Protein AF-A0A9P1GER3-F1 (afdb_monomer)

Sequence (240 aa):
MDILVKGNGLSKSCEVVCDSATSIGEVKKLFEHELDIPSMELRLFFGDKELRDLQKIGDIVGCELVDLCFLRRDPEQAKWLEAVSEDPDGRFLREAPAHIAADREVILAAVQRNGRALEFAAETLRADKEIVLSALEEDAQSFRFASSELHADRDVMLAAVRRNGLALQFAVEELRDNQEMVLAAVAQNGQALRFASQRWQAEKDVVQVAVENDPGALHHAVPELRDDVELQNLASRGGS

pLDDT: mean 93.79, std 6.98, range [41.5, 98.56]

Foldseek 3Di:
DKAWEWEDEPNDIDIDIDDQQQFPLNVLVVVCVVVVAHSLQKFKDQVPDTGDRRDGNNVVDVDRYGYIYIDGHDPVLSVLLVVLVVDLQLCCLQVPDLVLLADLVSLQSNLLSALLNLLSHDLVLLAVLVSNLSNCVRPLVSVVSRDLVLLAVLVSLLSSLLSALLSLQSHDLVLLADPVNLQSSLLNALLSLLSHDLVLLADLVSNQSNCLRALVSLVSHPPVSVPPPVSPVSSVVPPD

Structure (mmCIF, N/CA/C/O backbone):
data_AF-A0A9P1GER3-F1
#
_entry.id   AF-A0A9P1GER3-F1
#
loop_
_atom_site.group_PDB
_atom_site.id
_atom_site.type_symbol
_atom_site.label_atom_id
_atom_site.label_alt_id
_atom_site.label_comp_id
_atom_site.label_asym_id
_atom_site.label_entity_id
_atom_site.label_seq_id
_atom_site.pdbx_PDB_ins_code
_atom_site.Cartn_x
_atom_site.Cartn_y
_atom_site.Cartn_z
_atom_site.occupancy
_atom_site.B_iso_or_equiv
_atom_site.auth_seq_id
_atom_site.auth_comp_id
_atom_site.auth_asym_id
_atom_site.auth_atom_id
_atom_site.pdbx_PDB_model_num
ATOM 1 N N . MET A 1 1 ? 28.697 -21.211 -17.666 1.00 79.00 1 MET A N 1
ATOM 2 C CA . MET A 1 1 ? 28.185 -21.525 -19.012 1.00 79.00 1 MET A CA 1
ATOM 3 C C . MET A 1 1 ? 28.032 -20.193 -19.693 1.00 79.00 1 MET A C 1
ATOM 5 O O . MET A 1 1 ? 27.388 -19.329 -19.104 1.00 79.00 1 MET A O 1
ATOM 9 N N . ASP A 1 2 ? 28.692 -20.022 -20.831 1.00 89.69 2 ASP A N 1
ATOM 10 C CA . ASP A 1 2 ? 28.628 -18.773 -21.583 1.00 89.69 2 ASP A CA 1
ATOM 11 C C . ASP A 1 2 ? 27.341 -18.785 -22.405 1.00 89.69 2 ASP A C 1
ATOM 13 O O . ASP A 1 2 ? 26.981 -19.805 -22.997 1.00 89.69 2 ASP A O 1
ATOM 17 N N . ILE A 1 3 ? 26.625 -17.669 -22.380 1.00 93.69 3 ILE A N 1
ATOM 18 C CA . ILE A 1 3 ? 25.344 -17.484 -23.048 1.00 93.69 3 ILE A CA 1
ATOM 19 C C . ILE A 1 3 ? 25.503 -16.312 -24.008 1.00 93.69 3 ILE A C 1
ATOM 21 O O . ILE A 1 3 ? 25.899 -15.212 -23.616 1.00 93.69 3 ILE A O 1
ATOM 25 N N . LEU A 1 4 ? 25.192 -16.551 -25.278 1.00 95.00 4 LEU A N 1
ATOM 26 C CA . LEU A 1 4 ? 25.063 -15.506 -26.279 1.00 95.00 4 LEU A CA 1
ATOM 27 C C . LEU A 1 4 ? 23.681 -14.866 -26.135 1.00 95.00 4 LEU A C 1
ATOM 29 O O . LEU A 1 4 ? 22.657 -15.523 -26.317 1.00 95.00 4 LEU A O 1
ATOM 33 N N . VAL A 1 5 ? 23.649 -13.579 -25.816 1.00 95.69 5 VAL A N 1
ATOM 34 C CA . VAL A 1 5 ? 22.425 -12.790 -25.685 1.00 95.69 5 VAL A CA 1
ATOM 35 C C . VAL A 1 5 ? 22.308 -11.880 -26.896 1.00 95.69 5 VAL A C 1
ATOM 37 O O . VAL A 1 5 ? 23.155 -11.014 -27.115 1.00 95.69 5 VAL A O 1
ATOM 40 N N . LYS A 1 6 ? 21.241 -12.052 -27.672 1.00 96.06 6 LYS A N 1
ATOM 41 C CA . LYS A 1 6 ? 20.923 -11.209 -28.824 1.00 96.06 6 LYS A CA 1
ATOM 42 C C . LYS A 1 6 ? 19.772 -10.287 -28.475 1.00 96.06 6 LYS A C 1
ATOM 44 O O . LYS A 1 6 ? 18.684 -10.747 -28.151 1.00 96.06 6 LYS A O 1
ATOM 49 N N . GLY A 1 7 ? 19.998 -8.984 -28.539 1.00 96.06 7 GLY A N 1
ATOM 50 C CA . GLY A 1 7 ? 18.965 -7.971 -28.376 1.00 96.06 7 GLY A CA 1
ATOM 51 C C . GLY A 1 7 ? 18.496 -7.471 -29.730 1.00 96.06 7 GLY A C 1
ATOM 52 O O . GLY A 1 7 ? 19.320 -7.035 -30.528 1.00 96.06 7 GLY A O 1
ATOM 53 N N . ASN A 1 8 ? 17.188 -7.456 -29.972 1.00 95.88 8 ASN A N 1
ATOM 54 C CA . ASN A 1 8 ? 16.587 -6.881 -31.174 1.00 95.88 8 ASN A CA 1
ATOM 55 C C . ASN A 1 8 ? 15.484 -5.887 -30.793 1.00 95.88 8 ASN A C 1
ATOM 57 O O . ASN A 1 8 ? 14.620 -6.192 -29.976 1.00 95.88 8 ASN A O 1
ATOM 61 N N . GLY A 1 9 ? 15.481 -4.697 -31.385 1.00 93.44 9 GLY A N 1
ATOM 62 C CA . GLY A 1 9 ? 14.507 -3.666 -31.031 1.00 93.44 9 GLY A CA 1
ATOM 63 C C . GLY A 1 9 ? 14.837 -2.319 -31.651 1.00 93.44 9 GLY A C 1
ATOM 64 O O . GLY A 1 9 ? 15.975 -2.060 -32.023 1.00 93.44 9 GLY A O 1
ATOM 65 N N . LEU A 1 10 ? 13.845 -1.437 -31.796 1.00 90.06 10 LEU A N 1
ATOM 66 C CA . LEU A 1 10 ? 14.057 -0.069 -32.305 1.00 90.06 10 LEU A CA 1
ATOM 67 C C . LEU A 1 10 ? 14.787 -0.003 -33.668 1.00 90.06 10 LEU A C 1
ATOM 69 O O . LEU A 1 10 ? 15.532 0.936 -33.935 1.00 90.06 10 LEU A O 1
ATOM 73 N N . SER A 1 11 ? 14.589 -1.005 -34.533 1.00 91.56 11 SER A N 1
ATOM 74 C CA . SER A 1 11 ? 15.334 -1.181 -35.799 1.00 91.56 11 SER A CA 1
ATOM 75 C C . SER A 1 11 ? 16.859 -1.335 -35.640 1.00 91.56 11 SER A C 1
ATOM 77 O O . SER A 1 11 ? 17.605 -1.113 -36.592 1.00 91.56 11 SER A O 1
ATOM 79 N N . LYS A 1 12 ? 17.324 -1.717 -34.448 1.00 92.50 12 LYS A N 1
ATOM 80 C CA . LYS A 1 12 ? 18.712 -2.031 -34.101 1.00 92.50 12 LYS A CA 1
ATOM 81 C C . LYS A 1 12 ? 18.810 -3.469 -33.573 1.00 92.50 12 LYS A C 1
ATOM 83 O O . LYS A 1 12 ? 17.827 -4.047 -33.105 1.00 92.50 12 LYS A O 1
ATOM 88 N N . SER A 1 13 ? 20.015 -4.021 -33.618 1.00 94.12 13 SER A N 1
ATOM 89 C CA . SER A 1 13 ? 20.360 -5.295 -32.990 1.00 94.12 13 SER A CA 1
ATOM 90 C C . SER A 1 13 ? 21.713 -5.185 -32.299 1.00 94.12 13 SER A C 1
ATOM 92 O O . SER A 1 13 ? 22.585 -4.464 -32.781 1.00 94.12 13 SER A O 1
ATOM 94 N N . CYS A 1 14 ? 21.898 -5.912 -31.207 1.00 95.06 14 CYS A N 1
ATOM 95 C CA . CYS A 1 14 ? 23.177 -6.043 -30.514 1.00 95.06 14 CYS A CA 1
ATOM 96 C C . CYS A 1 14 ? 23.353 -7.482 -30.027 1.00 95.06 14 CYS A C 1
ATOM 98 O O . CYS A 1 14 ? 22.375 -8.204 -29.828 1.00 95.06 14 CYS A O 1
ATOM 100 N N . GLU A 1 15 ? 24.599 -7.906 -29.855 1.00 96.19 15 GLU A N 1
ATOM 101 C CA . GLU A 1 15 ? 24.928 -9.237 -29.359 1.00 96.19 15 GLU A CA 1
ATOM 102 C C . GLU A 1 15 ? 26.003 -9.110 -28.286 1.00 96.19 15 GLU A C 1
ATOM 104 O O . GLU A 1 15 ? 27.011 -8.436 -28.491 1.00 96.19 15 GLU A O 1
ATOM 109 N N . VAL A 1 16 ? 25.792 -9.753 -27.141 1.00 95.25 16 VAL A N 1
ATOM 110 C CA . VAL A 1 16 ? 26.755 -9.769 -26.035 1.00 95.25 16 VAL A CA 1
ATOM 111 C C . VAL A 1 16 ? 26.894 -11.192 -25.517 1.00 95.25 16 VAL A C 1
ATOM 1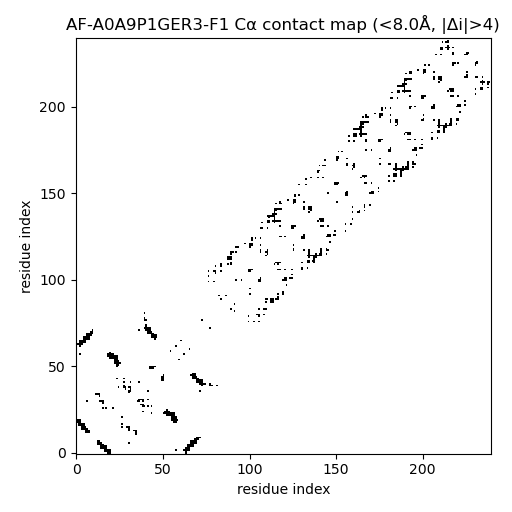13 O O . VAL A 1 16 ? 25.946 -11.975 -25.561 1.00 95.25 16 VAL A O 1
ATOM 116 N N . VAL A 1 17 ? 28.080 -11.542 -25.031 1.00 95.31 17 VAL A N 1
ATOM 117 C CA . VAL A 1 17 ? 28.328 -12.834 -24.385 1.00 95.31 17 VAL A CA 1
ATOM 118 C C . VAL A 1 17 ? 28.482 -12.590 -22.895 1.00 95.31 17 VAL A C 1
ATOM 120 O O . VAL A 1 17 ? 29.278 -11.743 -22.490 1.00 95.31 17 VAL A O 1
ATOM 123 N N . CYS A 1 18 ? 27.723 -13.318 -22.086 1.00 93.81 18 CYS A N 1
ATOM 124 C CA . CYS A 1 18 ? 27.790 -13.225 -20.633 1.00 93.81 18 CYS A CA 1
ATOM 125 C C . CYS A 1 18 ? 27.635 -14.598 -19.976 1.00 93.81 18 CYS A C 1
ATOM 127 O O . CYS A 1 18 ? 27.268 -15.580 -20.622 1.00 93.81 18 CYS A O 1
ATOM 129 N N . ASP A 1 19 ? 27.959 -14.690 -18.689 1.00 93.25 19 ASP A N 1
ATOM 130 C CA . ASP A 1 19 ? 27.787 -15.931 -17.944 1.00 93.25 19 ASP A CA 1
ATOM 131 C C . ASP A 1 19 ? 26.342 -16.092 -17.442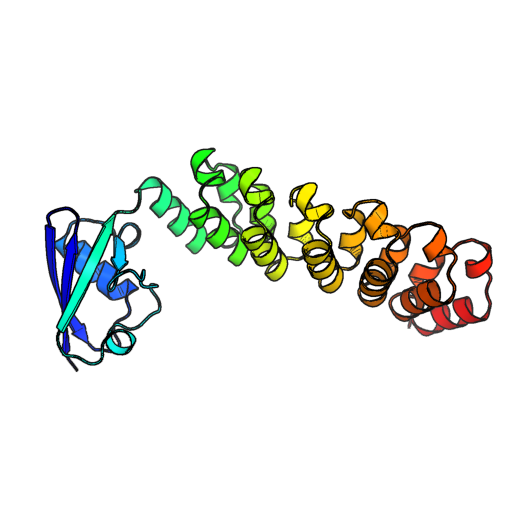 1.00 93.25 19 ASP A C 1
ATOM 133 O O . ASP A 1 19 ? 25.595 -15.131 -17.261 1.00 93.25 19 ASP A O 1
ATOM 137 N N . SER A 1 20 ? 25.945 -17.331 -17.158 1.00 92.38 20 SER A N 1
ATOM 138 C CA . SER A 1 20 ? 24.602 -17.660 -16.660 1.00 92.38 20 SER A CA 1
ATOM 139 C C . SER A 1 20 ? 24.176 -16.943 -15.369 1.00 92.38 20 SER A C 1
ATOM 141 O O . SER A 1 20 ? 22.980 -16.861 -15.095 1.00 92.38 20 SER A O 1
ATOM 143 N N . ALA A 1 21 ? 25.114 -16.459 -14.552 1.00 93.50 21 ALA A N 1
ATOM 144 C CA . ALA A 1 21 ? 24.826 -15.722 -13.325 1.00 93.50 21 ALA A CA 1
ATOM 145 C C . ALA A 1 21 ? 24.682 -14.206 -13.542 1.00 93.50 21 ALA A C 1
ATOM 147 O O . ALA A 1 21 ? 24.238 -13.530 -12.612 1.00 93.50 21 ALA A O 1
ATOM 148 N N . THR A 1 22 ? 24.998 -13.696 -14.739 1.00 95.19 22 THR A N 1
ATOM 149 C CA . THR A 1 22 ? 24.831 -12.284 -15.107 1.00 95.19 22 THR A CA 1
ATOM 150 C C . THR A 1 22 ? 23.367 -11.866 -14.960 1.00 95.19 22 THR A C 1
ATOM 152 O O . THR A 1 22 ? 22.447 -12.538 -15.440 1.00 95.19 22 THR A O 1
ATOM 155 N N . SER A 1 23 ? 23.149 -10.749 -14.274 1.00 96.25 23 SER A N 1
ATOM 156 C CA . SER A 1 23 ? 21.828 -10.171 -14.048 1.00 96.25 23 SER A CA 1
ATOM 157 C C . SER A 1 23 ? 21.312 -9.423 -15.276 1.00 96.25 23 SER A C 1
ATOM 159 O O . SER A 1 23 ? 22.075 -8.930 -16.107 1.00 96.25 23 SER A O 1
ATOM 161 N N . ILE A 1 24 ? 19.997 -9.275 -15.387 1.00 95.75 24 ILE A N 1
ATOM 162 C CA . ILE A 1 24 ? 19.379 -8.498 -16.465 1.00 95.75 24 ILE A CA 1
ATOM 163 C C . ILE A 1 24 ? 19.792 -7.026 -16.414 1.00 95.75 24 ILE A C 1
ATOM 165 O O . ILE A 1 24 ? 19.996 -6.426 -17.468 1.00 95.75 24 ILE A O 1
ATOM 169 N N . GLY A 1 25 ? 20.002 -6.457 -15.225 1.00 94.19 25 GLY A N 1
ATOM 170 C CA . GLY A 1 25 ? 20.560 -5.109 -15.089 1.00 94.19 25 GLY A CA 1
ATOM 171 C C . GLY A 1 25 ? 21.967 -4.984 -15.690 1.00 94.19 25 GLY A C 1
ATOM 172 O O . GLY A 1 25 ? 22.281 -3.989 -16.340 1.00 94.19 25 GLY A O 1
ATOM 173 N N . GLU A 1 26 ? 22.812 -6.006 -15.540 1.00 95.94 26 GLU A N 1
ATOM 174 C CA . GLU A 1 26 ? 24.138 -6.047 -16.171 1.00 95.94 26 GLU A CA 1
ATOM 175 C C . GLU A 1 26 ? 24.044 -6.244 -17.688 1.00 95.94 26 GLU A C 1
ATOM 177 O O . GLU A 1 26 ? 24.746 -5.556 -18.425 1.00 95.94 26 GLU A O 1
ATOM 182 N N . VAL A 1 27 ? 23.128 -7.090 -18.176 1.00 95.94 27 VAL A N 1
ATOM 183 C CA . VAL A 1 27 ? 22.858 -7.221 -19.621 1.00 95.94 27 VAL A CA 1
ATOM 184 C C . VAL A 1 27 ? 22.430 -5.878 -20.221 1.00 95.94 27 VAL A C 1
ATOM 186 O O . VAL A 1 27 ? 22.931 -5.499 -21.278 1.00 95.94 27 VAL A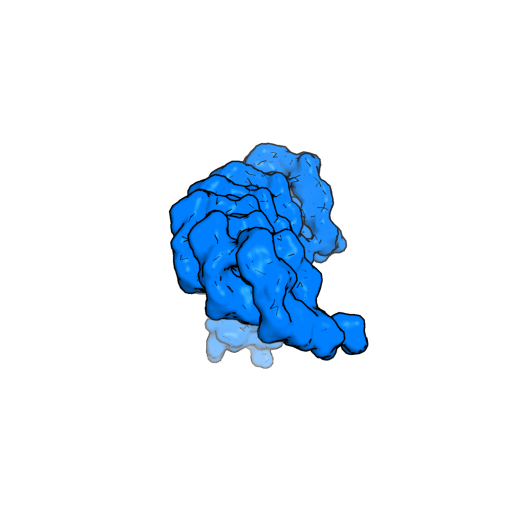 O 1
ATOM 189 N N . LYS A 1 28 ? 21.571 -5.110 -19.537 1.00 96.25 28 LYS A N 1
ATOM 190 C CA . LYS A 1 28 ? 21.189 -3.755 -19.972 1.00 96.25 28 LYS A CA 1
ATOM 191 C C . LYS A 1 28 ? 22.394 -2.818 -20.070 1.00 96.25 28 LYS A C 1
ATOM 193 O O . LYS A 1 28 ? 22.483 -2.072 -21.037 1.00 96.25 28 LYS A O 1
ATOM 198 N N . LYS A 1 29 ? 23.336 -2.872 -19.121 1.00 95.25 29 LYS A N 1
ATOM 199 C CA . LYS A 1 29 ? 24.584 -2.083 -19.173 1.00 95.25 29 LYS A CA 1
ATOM 200 C C . LYS A 1 29 ? 25.492 -2.492 -20.334 1.00 95.25 29 LYS A C 1
ATOM 202 O O . LYS A 1 29 ? 26.137 -1.639 -20.933 1.00 95.25 29 LYS A O 1
ATOM 207 N N . LEU A 1 30 ? 25.534 -3.781 -20.675 1.00 95.69 30 LEU A N 1
ATOM 208 C CA . LEU A 1 30 ? 26.260 -4.249 -21.859 1.00 95.69 30 LEU A CA 1
ATOM 209 C C . LEU A 1 30 ? 25.598 -3.740 -23.150 1.00 95.69 30 LEU A C 1
ATOM 211 O O . LEU A 1 30 ? 26.287 -3.264 -24.047 1.00 95.69 30 LEU A O 1
ATOM 215 N N . PHE A 1 31 ? 24.265 -3.782 -23.228 1.00 95.88 31 PHE A N 1
ATOM 216 C CA . PHE A 1 31 ? 23.508 -3.238 -24.361 1.00 95.88 31 PHE A CA 1
ATOM 217 C C . PHE A 1 31 ? 23.644 -1.719 -24.487 1.00 95.88 31 PHE A C 1
ATOM 219 O O . PHE A 1 31 ? 23.674 -1.212 -25.604 1.00 95.88 31 PHE A O 1
ATOM 226 N N . GLU A 1 32 ? 23.747 -0.994 -23.374 1.00 94.88 32 GLU A N 1
ATOM 227 C CA . GLU A 1 32 ? 23.937 0.459 -23.361 1.00 94.88 32 GLU A CA 1
ATOM 228 C C . GLU A 1 32 ? 25.169 0.883 -24.169 1.00 94.88 32 GLU A C 1
ATOM 230 O O . GLU A 1 32 ? 25.058 1.771 -25.015 1.00 94.88 32 GLU A O 1
ATOM 235 N N . HIS A 1 33 ? 26.300 0.195 -23.984 1.00 89.44 33 HIS A N 1
ATOM 236 C CA . HIS A 1 33 ? 27.538 0.459 -24.723 1.00 89.44 33 HIS A CA 1
ATOM 237 C C . HIS A 1 33 ? 27.378 0.271 -26.243 1.00 89.44 33 HIS A C 1
ATOM 239 O O . HIS A 1 33 ? 27.916 1.052 -27.024 1.00 89.44 33 HIS A O 1
ATOM 245 N N . GLU A 1 34 ? 26.623 -0.745 -26.669 1.00 91.56 34 GLU A N 1
ATOM 246 C CA . GLU A 1 34 ? 26.426 -1.073 -28.090 1.00 91.56 34 GLU A CA 1
ATOM 247 C C . GLU A 1 34 ? 25.337 -0.221 -28.763 1.00 91.56 34 GLU A C 1
ATOM 249 O O . GLU A 1 34 ? 25.422 0.107 -29.948 1.00 91.56 34 GLU A O 1
ATOM 254 N N . LEU A 1 35 ? 24.276 0.121 -28.028 1.00 92.94 35 LEU A N 1
ATOM 255 C CA . LEU A 1 35 ? 23.089 0.776 -28.579 1.00 92.94 35 LEU A CA 1
ATOM 256 C C . LEU A 1 35 ? 23.114 2.302 -28.451 1.00 92.94 35 LEU A C 1
ATOM 258 O O . LEU A 1 35 ? 22.327 2.953 -29.156 1.00 92.94 35 LEU A O 1
ATOM 262 N N . ASP A 1 36 ? 23.985 2.841 -27.588 1.00 92.06 36 ASP A N 1
ATOM 263 C CA . ASP A 1 36 ? 23.994 4.239 -27.135 1.00 92.06 36 ASP A CA 1
ATOM 264 C C . ASP A 1 36 ? 22.630 4.637 -26.534 1.00 92.06 36 ASP A C 1
ATOM 266 O O . ASP A 1 36 ? 22.010 5.642 -26.888 1.00 92.06 36 ASP A O 1
ATOM 270 N N . ILE A 1 37 ? 22.091 3.754 -25.685 1.00 92.94 37 ILE A N 1
ATOM 271 C CA . ILE A 1 37 ? 20.827 3.942 -24.958 1.00 92.94 37 ILE A CA 1
ATOM 272 C C . ILE A 1 37 ? 21.093 3.629 -23.485 1.00 92.94 37 ILE A C 1
ATOM 274 O O . ILE A 1 37 ? 21.457 2.488 -23.202 1.00 92.94 37 ILE A O 1
ATOM 278 N N . PRO A 1 38 ? 20.868 4.571 -22.552 1.00 93.44 38 PRO A N 1
ATOM 279 C CA . PRO A 1 38 ? 21.080 4.325 -21.130 1.00 93.44 38 PRO A CA 1
ATOM 280 C C . PRO A 1 38 ? 20.348 3.072 -20.643 1.00 93.44 38 PRO A C 1
ATOM 282 O O . PRO A 1 38 ? 19.181 2.852 -20.972 1.00 93.44 38 PRO A O 1
ATOM 285 N N . SER A 1 39 ? 21.004 2.262 -19.816 1.00 92.44 39 SER A N 1
ATOM 286 C CA . SER A 1 39 ? 20.455 1.007 -19.288 1.00 92.44 39 SER A CA 1
ATOM 287 C C . SER A 1 39 ? 19.138 1.198 -18.532 1.00 92.44 39 SER A C 1
ATOM 289 O O . SER A 1 39 ? 18.256 0.346 -18.626 1.00 92.44 39 SER A O 1
ATOM 291 N N . MET A 1 40 ? 18.953 2.343 -17.871 1.00 89.06 40 MET A N 1
ATOM 292 C CA . MET A 1 40 ? 17.707 2.725 -17.185 1.00 89.06 40 MET A CA 1
ATOM 293 C C . MET A 1 40 ? 16.535 2.989 -18.144 1.00 89.06 40 MET A C 1
ATOM 295 O O . MET A 1 40 ? 15.366 2.888 -17.757 1.00 89.06 40 MET A O 1
ATOM 299 N N . GLU A 1 41 ? 16.836 3.301 -19.405 1.00 94.25 41 GLU A N 1
ATOM 300 C CA . GLU A 1 41 ? 15.849 3.447 -20.471 1.00 94.25 41 GLU A CA 1
ATOM 301 C C . GLU A 1 41 ? 15.567 2.113 -21.181 1.00 94.25 41 GLU A C 1
ATOM 303 O O . GLU A 1 41 ? 14.585 2.008 -21.912 1.00 94.25 41 GLU A O 1
ATOM 308 N N . LEU A 1 42 ? 16.381 1.074 -20.982 1.00 94.81 42 LEU A N 1
ATOM 309 C CA . LEU A 1 42 ? 16.194 -0.216 -21.644 1.00 94.81 42 LEU A CA 1
ATOM 310 C C . LEU A 1 42 ? 15.210 -1.106 -20.878 1.00 94.81 42 LEU A C 1
ATOM 312 O O . LEU A 1 42 ? 15.415 -1.473 -19.719 1.00 94.81 42 LEU A O 1
ATOM 316 N N . ARG A 1 43 ? 14.157 -1.536 -21.574 1.00 95.31 43 ARG A N 1
ATOM 317 C CA . ARG A 1 43 ? 13.235 -2.588 -21.129 1.00 95.31 43 ARG A CA 1
ATOM 318 C C . ARG A 1 43 ? 13.497 -3.833 -21.960 1.00 95.31 43 ARG A C 1
ATOM 320 O O . ARG A 1 43 ? 13.362 -3.781 -23.181 1.00 95.31 43 ARG A O 1
ATOM 327 N N . LEU A 1 44 ? 13.906 -4.923 -21.312 1.00 95.81 44 LEU A N 1
ATOM 328 C CA . LEU A 1 44 ? 14.232 -6.186 -21.978 1.00 95.81 44 LEU A CA 1
ATOM 329 C C . LEU A 1 44 ? 13.087 -7.177 -21.801 1.00 95.81 44 LEU A C 1
ATOM 331 O O . LEU A 1 44 ? 12.543 -7.307 -20.708 1.00 95.81 44 LEU A O 1
ATOM 335 N N . PHE A 1 45 ? 12.751 -7.890 -22.868 1.00 96.25 45 PHE A N 1
ATOM 336 C CA . PHE A 1 45 ? 11.651 -8.842 -22.911 1.00 96.25 45 PHE A CA 1
ATOM 337 C C . PHE A 1 45 ? 12.123 -10.183 -23.454 1.00 96.25 45 PHE A C 1
ATOM 339 O O . PHE A 1 45 ? 12.832 -10.240 -24.461 1.00 96.25 45 PHE A O 1
ATOM 346 N N . PHE A 1 46 ? 11.660 -11.258 -22.825 1.00 94.31 46 PHE A N 1
ATOM 347 C CA . PHE A 1 46 ? 11.737 -12.608 -23.369 1.00 94.31 46 PHE A CA 1
ATOM 348 C C . PHE A 1 46 ? 10.323 -13.067 -23.735 1.00 94.31 46 PHE A C 1
ATOM 350 O O . PHE A 1 46 ? 9.487 -13.310 -22.861 1.00 94.31 46 PHE A O 1
ATOM 357 N N . GLY A 1 47 ? 10.036 -13.125 -25.037 1.00 91.12 47 GLY A N 1
ATOM 358 C CA . GLY A 1 47 ? 8.664 -13.254 -25.527 1.00 91.12 47 GLY A CA 1
ATOM 359 C C . GLY A 1 47 ? 7.828 -12.024 -25.159 1.00 91.12 47 GLY A C 1
ATOM 360 O O . GLY A 1 47 ? 8.179 -10.902 -25.516 1.00 91.12 47 GLY A O 1
ATOM 361 N N . ASP A 1 48 ? 6.730 -12.241 -24.441 1.00 92.00 48 ASP A N 1
ATOM 362 C CA . ASP A 1 48 ? 5.815 -11.212 -23.934 1.00 92.00 48 ASP A CA 1
ATOM 363 C C . ASP A 1 48 ? 6.137 -10.756 -22.500 1.00 92.00 48 ASP A C 1
ATOM 365 O O . ASP A 1 48 ? 5.486 -9.853 -21.971 1.00 92.00 48 ASP A O 1
ATOM 369 N N . LYS A 1 49 ? 7.143 -11.361 -21.857 1.00 93.31 49 LYS A N 1
ATOM 370 C CA . LYS A 1 49 ? 7.483 -11.092 -20.457 1.00 93.31 49 LYS A CA 1
ATOM 371 C C . LYS A 1 49 ? 8.620 -10.097 -20.343 1.00 93.31 49 LYS A C 1
ATOM 373 O O . LYS A 1 49 ? 9.732 -10.367 -20.796 1.00 93.31 49 LYS A O 1
ATOM 378 N N . GLU A 1 50 ? 8.352 -8.983 -19.672 1.00 94.75 50 GLU A N 1
ATOM 379 C CA . GLU A 1 50 ? 9.395 -8.053 -19.253 1.00 94.75 50 GLU A CA 1
ATOM 380 C C . GLU A 1 50 ? 10.283 -8.684 -18.179 1.00 94.75 50 GLU A C 1
ATOM 382 O O . GLU A 1 50 ? 9.804 -9.309 -17.229 1.00 94.75 50 GLU A O 1
ATOM 387 N N . LEU A 1 51 ? 11.587 -8.502 -18.341 1.00 94.25 51 LEU A N 1
ATOM 388 C CA . LEU A 1 51 ? 12.612 -9.025 -17.460 1.00 94.25 51 LEU A CA 1
ATOM 389 C C . LEU A 1 51 ? 13.003 -7.976 -16.416 1.00 94.25 51 LEU A C 1
ATOM 391 O O . LEU A 1 51 ? 13.315 -6.830 -16.744 1.00 94.25 51 LEU A O 1
ATOM 395 N N . ARG A 1 52 ? 13.015 -8.387 -15.147 1.00 91.31 52 ARG A N 1
ATOM 396 C CA . ARG A 1 52 ? 13.410 -7.553 -14.007 1.00 91.31 52 ARG A CA 1
ATOM 397 C C . ARG A 1 52 ? 14.919 -7.573 -13.828 1.00 91.31 52 ARG A C 1
ATOM 399 O O . ARG A 1 52 ? 15.535 -8.627 -13.951 1.00 91.31 52 ARG A O 1
ATOM 406 N N . ASP A 1 53 ? 15.486 -6.446 -13.411 1.00 91.88 53 ASP A N 1
ATOM 407 C CA . ASP A 1 53 ? 16.941 -6.258 -13.324 1.00 91.88 53 ASP A CA 1
ATOM 408 C C . ASP A 1 53 ? 17.655 -7.288 -12.439 1.00 91.88 53 ASP A C 1
ATOM 410 O O . ASP A 1 53 ? 18.772 -7.683 -12.756 1.00 91.88 53 ASP A O 1
ATOM 414 N N . LEU A 1 54 ? 17.002 -7.761 -11.370 1.00 91.50 54 LEU A N 1
ATOM 415 C CA . LEU A 1 54 ? 17.560 -8.750 -10.438 1.00 91.50 54 LEU A CA 1
ATOM 416 C C . LEU A 1 54 ? 17.493 -10.202 -10.941 1.00 91.50 54 LEU A C 1
ATOM 418 O O . LEU A 1 54 ? 18.083 -11.084 -10.316 1.00 91.50 54 LEU A O 1
ATOM 422 N N . GLN A 1 55 ? 16.760 -10.483 -12.024 1.00 93.31 55 GLN A N 1
ATOM 423 C CA . GLN A 1 55 ? 16.728 -11.829 -12.601 1.00 93.31 55 GLN A CA 1
ATOM 424 C C . GLN A 1 55 ? 18.079 -12.153 -13.234 1.00 93.31 55 GLN A C 1
ATOM 426 O O . GLN A 1 55 ? 18.720 -11.280 -13.816 1.00 93.31 55 GLN A O 1
ATOM 431 N N . LYS A 1 56 ? 18.498 -13.416 -13.148 1.00 94.44 56 LYS A N 1
ATOM 432 C CA . LYS A 1 56 ? 19.697 -13.900 -13.835 1.00 94.44 56 LYS A CA 1
ATOM 433 C C . LYS A 1 56 ? 19.331 -14.433 -15.206 1.00 94.44 56 LYS A C 1
ATOM 435 O O . LYS A 1 56 ? 18.289 -15.070 -15.369 1.00 94.44 56 LYS A O 1
ATOM 440 N N . ILE A 1 57 ? 20.210 -14.225 -16.178 1.00 93.00 57 ILE A N 1
ATOM 441 C CA . ILE A 1 57 ? 19.972 -14.670 -17.551 1.00 93.00 57 ILE A CA 1
ATOM 442 C C . ILE A 1 57 ? 19.836 -16.199 -17.646 1.00 93.00 57 ILE A C 1
ATOM 444 O O . ILE A 1 57 ? 18.961 -16.693 -18.354 1.00 93.00 57 ILE A O 1
ATOM 448 N N . GLY A 1 58 ? 20.607 -16.953 -16.855 1.00 91.12 58 GLY A N 1
ATOM 449 C CA . GLY A 1 58 ? 20.535 -18.416 -16.811 1.00 91.12 58 GLY A CA 1
ATOM 450 C C . GLY A 1 58 ? 19.265 -18.982 -16.168 1.00 91.12 58 GLY A C 1
ATOM 451 O O . GLY A 1 58 ? 18.938 -20.139 -16.403 1.00 91.12 58 GLY A O 1
ATOM 452 N N . ASP A 1 59 ? 18.522 -18.184 -15.393 1.00 89.00 59 ASP A N 1
ATOM 453 C CA . ASP A 1 59 ? 17.225 -18.607 -14.841 1.00 89.00 59 ASP A CA 1
ATOM 454 C C . ASP A 1 59 ? 16.091 -18.436 -15.869 1.00 89.00 59 ASP A C 1
ATOM 456 O O . ASP A 1 59 ? 15.018 -19.026 -15.734 1.00 89.00 59 ASP A O 1
ATOM 460 N N . ILE A 1 60 ? 16.314 -17.609 -16.895 1.00 83.44 60 ILE A N 1
ATOM 461 C CA . ILE A 1 60 ? 15.343 -17.321 -17.957 1.00 83.44 60 ILE A CA 1
ATOM 462 C C . ILE A 1 60 ? 15.458 -18.362 -19.070 1.00 83.44 60 ILE A C 1
ATOM 464 O O . ILE A 1 60 ? 14.444 -18.781 -19.633 1.00 83.44 60 ILE A O 1
ATOM 468 N N . VAL A 1 61 ? 16.684 -18.798 -19.370 1.00 77.06 61 VAL A N 1
ATOM 469 C CA . VAL A 1 61 ? 16.969 -19.753 -20.440 1.00 77.06 61 VAL A CA 1
ATOM 470 C C . VAL A 1 61 ? 17.843 -20.913 -19.973 1.00 77.06 61 VAL A C 1
ATOM 472 O O . VAL A 1 61 ? 18.849 -20.731 -19.301 1.00 77.06 61 VAL A O 1
ATOM 475 N N . GLY A 1 62 ? 17.493 -22.127 -20.403 1.00 68.62 62 GLY A N 1
ATOM 476 C CA . GLY A 1 62 ? 18.307 -23.330 -20.191 1.00 68.62 62 GLY A CA 1
ATOM 477 C C . GLY A 1 62 ? 19.327 -23.607 -21.305 1.00 68.62 62 GLY A C 1
ATOM 478 O O . GLY A 1 62 ? 19.787 -24.740 -21.424 1.00 68.62 62 GLY A O 1
ATOM 479 N N . CYS A 1 63 ? 19.614 -22.636 -22.177 1.00 70.12 63 CYS A N 1
ATOM 480 C CA . CYS A 1 63 ? 20.360 -22.827 -23.425 1.00 70.12 63 CYS A CA 1
ATOM 481 C C . CYS A 1 63 ? 21.470 -21.784 -23.638 1.00 70.12 63 CYS A C 1
ATOM 483 O O . CYS A 1 63 ? 21.518 -20.759 -22.968 1.00 70.12 63 CYS A O 1
ATOM 485 N N . GLU A 1 64 ? 22.359 -22.060 -24.598 1.00 85.56 64 GLU A N 1
ATOM 486 C CA . GLU A 1 64 ? 23.549 -21.250 -24.935 1.00 85.56 64 GLU A CA 1
ATOM 487 C C . GLU A 1 64 ? 23.234 -19.955 -25.708 1.00 85.56 64 GLU A C 1
ATOM 489 O O . GLU A 1 64 ? 24.109 -19.110 -25.871 1.00 85.56 64 GLU A O 1
ATOM 494 N N . LEU A 1 65 ? 22.001 -19.791 -26.195 1.00 90.00 65 LEU A N 1
ATOM 495 C CA . LEU A 1 65 ? 21.551 -18.631 -26.965 1.00 90.00 65 LEU A CA 1
ATOM 496 C C . LEU A 1 65 ? 20.202 -18.145 -26.436 1.00 90.00 65 LEU A C 1
ATOM 498 O O . LEU A 1 65 ? 19.301 -18.956 -26.206 1.00 90.00 65 LEU A O 1
ATOM 502 N N . VAL A 1 66 ? 20.051 -16.829 -26.307 1.00 92.25 66 VAL A N 1
ATOM 503 C CA . VAL A 1 66 ? 18.783 -16.179 -25.970 1.00 92.25 66 VAL A CA 1
ATOM 504 C C . VAL A 1 66 ? 18.538 -14.961 -26.848 1.00 92.25 66 VAL A C 1
ATOM 506 O O . VAL A 1 66 ? 19.390 -14.084 -26.972 1.00 92.25 66 VAL A O 1
ATOM 509 N N . ASP A 1 67 ? 17.341 -14.905 -27.425 1.00 94.31 67 ASP A N 1
ATOM 510 C CA . ASP A 1 67 ? 16.847 -13.751 -28.165 1.00 94.31 67 ASP A CA 1
ATOM 511 C C . ASP A 1 67 ? 15.937 -12.915 -27.260 1.00 94.31 67 ASP A C 1
ATOM 513 O O . ASP A 1 67 ? 14.921 -13.394 -26.748 1.00 94.31 67 ASP A O 1
ATOM 517 N N . LEU A 1 68 ? 16.310 -11.654 -27.070 1.00 95.44 68 LEU A N 1
ATOM 518 C CA . LEU A 1 68 ? 15.576 -10.660 -26.304 1.00 95.44 68 LEU A CA 1
ATOM 519 C C . LEU A 1 68 ? 15.048 -9.569 -27.230 1.00 95.44 68 LEU A C 1
ATOM 521 O O . LEU A 1 68 ? 15.742 -9.094 -28.132 1.00 95.44 68 LEU A O 1
ATOM 525 N N . CYS A 1 69 ? 13.826 -9.124 -26.962 1.00 96.38 69 CYS A N 1
ATOM 526 C CA . CYS A 1 69 ? 13.320 -7.878 -27.514 1.00 96.38 69 CYS A CA 1
ATOM 527 C C . CYS A 1 69 ? 13.677 -6.738 -26.559 1.00 96.38 69 CYS A C 1
ATOM 529 O O . CYS A 1 69 ? 13.540 -6.899 -25.345 1.00 96.38 69 CYS A O 1
ATOM 531 N N . PHE A 1 70 ? 14.120 -5.592 -27.074 1.00 95.69 70 PHE A N 1
ATOM 532 C CA . PHE A 1 70 ? 14.297 -4.400 -26.247 1.00 95.69 70 PHE A CA 1
ATOM 533 C C . PHE A 1 70 ? 13.446 -3.229 -26.726 1.00 95.69 70 PHE A C 1
ATOM 535 O O . PHE A 1 70 ? 13.304 -2.966 -27.922 1.00 95.69 70 PHE A O 1
ATOM 542 N N . LEU A 1 71 ? 12.903 -2.496 -25.761 1.00 95.50 71 LEU A N 1
ATOM 543 C CA . LEU A 1 71 ? 12.189 -1.243 -25.968 1.00 95.50 71 LEU A CA 1
ATOM 544 C C . LEU A 1 71 ? 12.887 -0.129 -25.191 1.00 95.50 71 LEU A C 1
ATOM 546 O O . LEU A 1 71 ? 13.547 -0.383 -24.182 1.00 95.50 71 LEU A O 1
ATOM 550 N N . ARG A 1 72 ? 12.721 1.108 -25.664 1.00 94.44 72 ARG A N 1
ATOM 551 C CA . ARG A 1 72 ? 13.205 2.304 -24.975 1.00 94.44 72 ARG A CA 1
ATOM 552 C C . ARG A 1 72 ? 12.062 2.938 -24.189 1.00 94.44 72 ARG A C 1
ATOM 554 O O . ARG A 1 72 ? 11.035 3.285 -24.770 1.00 94.44 72 ARG A O 1
ATOM 561 N N . ARG A 1 73 ? 12.252 3.060 -22.880 1.00 93.62 73 ARG A N 1
ATOM 562 C CA . ARG A 1 73 ? 11.440 3.863 -21.968 1.00 93.62 73 ARG A CA 1
ATOM 563 C C . ARG A 1 73 ? 11.626 5.341 -22.298 1.00 93.62 73 ARG A C 1
ATOM 565 O O . ARG A 1 73 ? 12.689 5.746 -22.764 1.00 93.62 73 ARG A O 1
ATOM 572 N N . ASP A 1 74 ? 10.596 6.138 -22.046 1.00 92.81 74 ASP A N 1
ATOM 573 C CA . ASP A 1 74 ? 10.725 7.586 -22.118 1.00 92.81 74 ASP A CA 1
ATOM 574 C C . ASP A 1 74 ? 11.876 8.085 -21.202 1.00 92.81 74 ASP A C 1
ATOM 576 O O . ASP A 1 74 ? 11.951 7.662 -20.041 1.00 92.81 74 ASP A O 1
ATOM 580 N N . PRO A 1 75 ? 12.789 8.951 -21.692 1.00 93.00 75 PRO A N 1
ATOM 581 C CA . PRO A 1 75 ? 13.933 9.415 -20.906 1.00 93.00 75 PRO A CA 1
ATOM 582 C C . PRO A 1 75 ? 13.556 10.199 -19.647 1.00 93.00 75 PRO A C 1
ATOM 584 O O . PRO A 1 75 ? 14.299 10.177 -18.667 1.00 93.00 75 PRO A O 1
ATOM 587 N N . GLU A 1 76 ? 12.433 10.922 -19.653 1.00 93.19 76 GLU A N 1
ATOM 58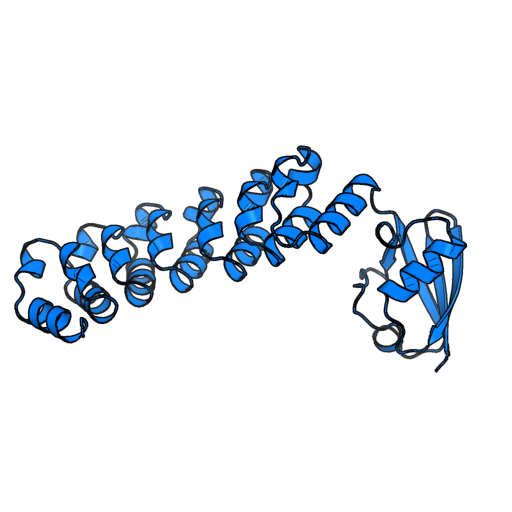8 C CA . GLU A 1 76 ? 11.960 11.626 -18.463 1.00 93.19 76 GLU A CA 1
ATOM 589 C C . GLU A 1 76 ? 11.462 10.614 -17.432 1.00 93.19 76 GLU A C 1
ATOM 591 O O . GLU A 1 76 ? 11.913 10.642 -16.288 1.00 93.19 76 GLU A O 1
ATOM 596 N N . GLN A 1 77 ? 10.630 9.656 -17.848 1.00 93.75 77 GLN A N 1
ATOM 597 C CA . GLN A 1 77 ? 10.166 8.573 -16.976 1.00 93.75 77 GLN A CA 1
ATOM 598 C C . GLN A 1 77 ? 11.341 7.791 -16.355 1.00 93.75 77 GLN A C 1
ATOM 600 O O . GLN A 1 77 ? 11.333 7.505 -15.157 1.00 93.75 77 GLN A O 1
ATOM 605 N N . ALA A 1 78 ? 12.380 7.481 -17.140 1.00 93.12 78 ALA A N 1
ATOM 606 C CA . ALA A 1 78 ? 13.570 6.778 -16.657 1.00 93.12 78 ALA A CA 1
ATOM 607 C C . ALA A 1 78 ? 14.316 7.557 -15.561 1.00 93.12 78 ALA A C 1
ATOM 609 O O . ALA A 1 78 ? 14.678 6.966 -14.545 1.00 93.12 78 ALA A O 1
ATOM 610 N N . LYS A 1 79 ? 14.474 8.879 -15.717 1.00 92.31 79 LYS A N 1
ATOM 611 C CA . LYS A 1 79 ? 15.083 9.742 -14.688 1.00 92.31 79 LYS A CA 1
ATOM 612 C C . LYS A 1 79 ? 14.287 9.744 -13.391 1.00 92.31 79 LYS A C 1
ATOM 614 O O . LYS A 1 79 ? 14.873 9.737 -12.316 1.00 92.31 79 LYS A O 1
ATOM 619 N N . TRP A 1 80 ? 12.958 9.743 -13.476 1.00 92.62 80 TRP A N 1
ATOM 620 C CA . TRP A 1 80 ? 12.116 9.683 -12.282 1.00 92.62 80 TRP A CA 1
ATOM 621 C C . TRP A 1 80 ? 12.226 8.332 -11.574 1.00 92.62 80 TRP A C 1
ATOM 623 O O . TRP A 1 80 ? 12.333 8.305 -10.353 1.00 92.62 80 TRP A O 1
ATOM 633 N N . LEU A 1 81 ? 12.276 7.221 -12.311 1.00 90.75 81 LEU A N 1
ATOM 634 C CA . LEU A 1 81 ? 12.504 5.894 -11.723 1.00 90.75 81 LEU A CA 1
ATOM 635 C C . LEU A 1 81 ? 13.895 5.757 -11.092 1.00 90.75 81 LEU A C 1
ATOM 637 O O . LEU A 1 81 ? 14.033 5.139 -10.037 1.00 90.75 81 LEU A O 1
ATOM 641 N N . GLU A 1 82 ? 14.915 6.356 -11.702 1.00 88.88 82 GLU A N 1
ATOM 642 C CA . GLU A 1 82 ? 16.254 6.440 -11.119 1.00 88.88 82 GLU A CA 1
ATOM 643 C C . GLU A 1 82 ? 16.239 7.267 -9.828 1.00 88.88 82 GLU A C 1
ATOM 645 O O . GLU A 1 82 ? 16.678 6.777 -8.78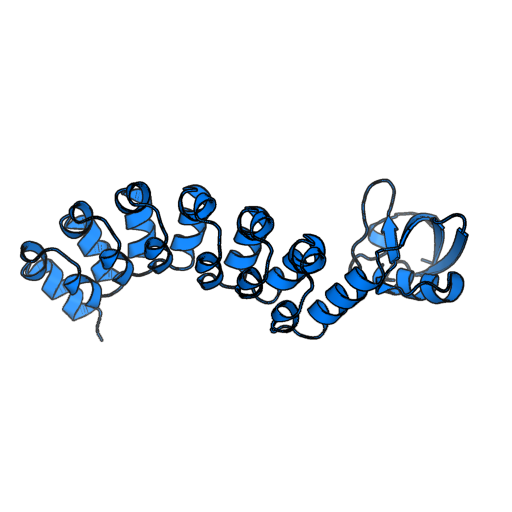9 1.00 88.88 82 GLU A O 1
ATOM 650 N N . ALA A 1 83 ? 15.616 8.447 -9.839 1.00 89.69 83 ALA A N 1
ATOM 651 C CA . ALA A 1 83 ? 15.465 9.279 -8.647 1.00 89.69 83 ALA A CA 1
ATOM 652 C C . ALA A 1 83 ? 14.723 8.549 -7.508 1.00 89.69 83 ALA A C 1
ATOM 654 O O . ALA A 1 83 ? 15.146 8.631 -6.356 1.00 89.69 83 ALA A O 1
ATOM 655 N N . VAL A 1 84 ? 13.679 7.762 -7.816 1.00 89.56 84 VAL A N 1
ATOM 656 C CA . VAL A 1 84 ? 13.002 6.876 -6.841 1.00 89.56 84 VAL A CA 1
ATOM 657 C C . VAL A 1 84 ? 13.978 5.878 -6.217 1.00 89.56 84 VAL A C 1
ATOM 659 O O . VAL A 1 84 ? 13.887 5.568 -5.026 1.00 89.56 84 VAL A O 1
ATOM 662 N N . SER A 1 85 ? 14.906 5.344 -7.008 1.00 84.19 85 SER A N 1
ATOM 663 C CA . SER A 1 85 ? 15.883 4.372 -6.521 1.00 84.19 85 SER A CA 1
ATOM 664 C C . SER A 1 85 ? 16.947 4.998 -5.610 1.00 84.19 85 SER A C 1
ATOM 666 O O . SER A 1 85 ? 17.377 4.345 -4.652 1.00 84.19 85 SER A O 1
ATOM 668 N N . GLU A 1 86 ? 17.319 6.255 -5.865 1.00 85.62 86 GLU A N 1
ATOM 669 C CA . GLU A 1 86 ? 18.359 6.991 -5.140 1.00 85.62 86 GLU A CA 1
ATOM 670 C C . GLU A 1 86 ? 17.851 7.679 -3.867 1.00 85.62 86 GLU A C 1
ATOM 672 O O . GLU A 1 86 ? 18.569 7.688 -2.867 1.00 85.62 86 GLU A O 1
ATOM 677 N N . ASP A 1 87 ? 16.623 8.214 -3.875 1.00 82.12 87 ASP A N 1
ATOM 678 C CA . ASP A 1 87 ? 16.006 8.901 -2.734 1.00 82.12 87 ASP A CA 1
ATOM 679 C C . ASP A 1 87 ? 14.830 8.084 -2.155 1.00 82.12 87 ASP A C 1
ATOM 681 O O . ASP A 1 87 ? 13.702 8.153 -2.657 1.00 82.12 87 ASP A O 1
ATOM 685 N N . PRO A 1 88 ? 15.055 7.317 -1.068 1.00 70.06 88 PRO A N 1
ATOM 686 C CA . PRO A 1 88 ? 14.013 6.519 -0.426 1.00 70.06 88 PRO A CA 1
ATOM 687 C C . PRO A 1 88 ? 12.859 7.354 0.138 1.00 70.06 88 PRO A C 1
ATOM 689 O O . PRO A 1 88 ? 11.764 6.824 0.305 1.00 70.06 88 PRO A O 1
ATOM 692 N N . ASP A 1 89 ? 13.072 8.642 0.428 1.00 73.75 89 ASP A N 1
ATOM 693 C CA . ASP A 1 89 ? 12.054 9.473 1.065 1.00 73.75 89 ASP A CA 1
ATOM 694 C C . ASP A 1 89 ? 10.917 9.846 0.099 1.00 73.75 89 ASP A C 1
ATOM 696 O O . ASP A 1 89 ? 9.869 10.305 0.557 1.00 73.75 89 ASP A O 1
ATOM 700 N N . GLY A 1 90 ? 11.082 9.687 -1.222 1.00 68.88 90 GLY A N 1
ATOM 701 C CA . GLY A 1 90 ? 10.015 9.927 -2.207 1.00 68.88 90 GLY A CA 1
ATOM 702 C C . GLY A 1 90 ? 9.535 11.384 -2.302 1.00 68.88 90 GLY A C 1
ATOM 703 O O . GLY A 1 90 ? 8.581 11.683 -3.019 1.00 68.88 90 GLY A O 1
ATOM 704 N N . ARG A 1 91 ? 10.169 12.317 -1.576 1.00 74.62 91 ARG A N 1
ATOM 705 C CA . ARG A 1 91 ? 9.723 13.719 -1.451 1.00 74.62 91 ARG A CA 1
ATOM 706 C C . ARG A 1 91 ? 9.863 14.501 -2.749 1.00 74.62 91 ARG A C 1
ATOM 708 O O . ARG A 1 91 ? 9.128 15.468 -2.941 1.00 74.62 91 ARG A O 1
ATOM 715 N N . PHE A 1 92 ? 10.773 14.087 -3.625 1.00 80.69 92 PHE A N 1
ATOM 716 C CA . PHE A 1 92 ? 10.985 14.698 -4.935 1.00 80.69 92 PHE A CA 1
ATOM 717 C C . PHE A 1 92 ? 9.743 14.586 -5.841 1.00 80.69 92 PHE A C 1
ATOM 719 O O . PHE A 1 92 ? 9.541 15.452 -6.689 1.00 80.69 92 PHE A O 1
ATOM 726 N N . LEU A 1 93 ? 8.835 13.623 -5.601 1.00 86.62 93 LEU A N 1
ATOM 727 C CA . LEU A 1 93 ? 7.550 13.546 -6.313 1.00 86.62 93 LEU A CA 1
ATOM 728 C C . LEU A 1 93 ? 6.640 14.758 -6.083 1.00 86.62 93 LEU A C 1
ATOM 730 O O . LEU A 1 93 ? 5.744 15.004 -6.884 1.00 86.62 93 LEU A O 1
ATOM 734 N N . ARG A 1 94 ? 6.883 15.563 -5.044 1.00 87.56 94 ARG A N 1
ATOM 735 C CA . ARG A 1 94 ? 6.169 16.832 -4.843 1.00 87.56 94 ARG A CA 1
ATOM 736 C C . ARG A 1 94 ? 6.319 17.785 -6.030 1.00 87.56 94 ARG A C 1
ATOM 738 O O . ARG A 1 94 ? 5.421 18.581 -6.285 1.00 87.56 94 ARG A O 1
ATOM 745 N N . GLU A 1 95 ? 7.456 17.724 -6.714 1.00 87.88 95 GLU A N 1
ATOM 746 C CA . GLU A 1 95 ? 7.778 18.575 -7.861 1.00 87.88 95 GLU A CA 1
ATOM 747 C C . GLU A 1 95 ? 7.528 17.859 -9.196 1.00 87.88 95 GLU A C 1
ATOM 749 O O . GLU A 1 95 ? 7.830 18.406 -10.257 1.00 87.88 95 GLU A O 1
ATOM 754 N N . ALA A 1 96 ? 6.968 16.644 -9.163 1.00 91.50 96 ALA A N 1
ATOM 755 C CA . ALA A 1 96 ? 6.709 15.873 -10.365 1.00 91.50 96 ALA A CA 1
ATOM 756 C C . ALA A 1 96 ? 5.663 16.563 -11.256 1.00 91.50 96 ALA A C 1
ATOM 758 O O . ALA A 1 96 ? 4.612 16.998 -10.770 1.00 91.50 96 ALA A O 1
ATOM 759 N N . PRO A 1 97 ? 5.902 16.644 -12.576 1.00 95.12 97 PRO A N 1
ATOM 760 C CA . PRO A 1 97 ? 4.888 17.111 -13.505 1.00 95.12 97 PRO A CA 1
ATOM 761 C C . PRO A 1 97 ? 3.702 16.137 -13.538 1.00 95.12 97 PRO A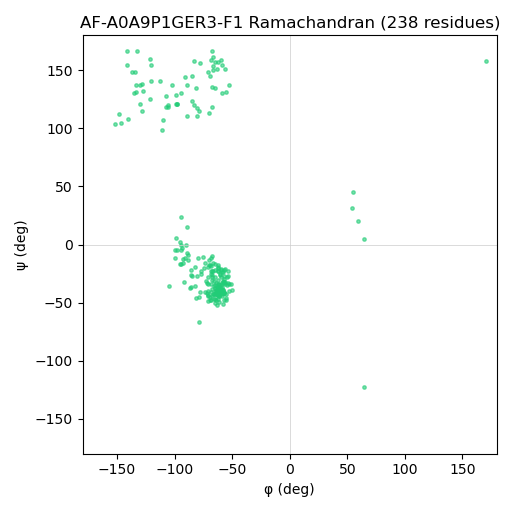 C 1
ATOM 763 O O . PRO A 1 97 ? 3.822 14.954 -13.213 1.00 95.12 97 PRO A O 1
ATOM 766 N N . ALA A 1 98 ? 2.533 16.633 -13.950 1.00 95.00 98 ALA A N 1
ATOM 767 C CA . ALA A 1 98 ? 1.272 15.896 -13.835 1.00 95.00 98 ALA A CA 1
ATOM 768 C C . ALA A 1 98 ? 1.288 14.520 -14.525 1.00 95.00 98 ALA A C 1
ATOM 770 O O . ALA A 1 98 ? 0.669 13.584 -14.024 1.00 95.00 98 ALA A O 1
ATOM 771 N N . HIS A 1 99 ? 2.000 14.372 -15.648 1.00 94.81 99 HIS A N 1
ATOM 772 C CA . HIS A 1 99 ? 2.110 13.086 -16.341 1.00 94.81 99 HIS A CA 1
ATOM 773 C C . HIS A 1 99 ? 2.968 12.069 -15.586 1.00 94.81 99 HIS A C 1
ATOM 775 O O . HIS A 1 99 ? 2.687 10.885 -15.690 1.00 94.81 99 HIS A O 1
ATOM 781 N N . ILE A 1 100 ? 3.944 12.514 -14.787 1.00 95.75 100 ILE A N 1
ATOM 782 C CA . ILE A 1 100 ? 4.750 11.649 -13.914 1.00 95.75 100 ILE A CA 1
ATOM 783 C C . ILE A 1 100 ? 3.973 11.279 -12.653 1.00 95.75 100 ILE A C 1
ATOM 785 O O . ILE A 1 100 ? 3.974 10.122 -12.246 1.00 95.75 100 ILE A O 1
ATOM 789 N N . ALA A 1 101 ? 3.235 12.226 -12.070 1.00 95.50 101 ALA A N 1
ATOM 790 C CA . ALA A 1 101 ? 2.316 11.927 -10.971 1.00 95.50 101 ALA A CA 1
ATOM 791 C C . ALA A 1 101 ? 1.214 10.929 -11.387 1.00 95.50 101 ALA A C 1
ATOM 793 O O . ALA A 1 101 ? 0.677 10.212 -10.545 1.00 95.50 101 ALA A O 1
ATOM 794 N N . ALA A 1 102 ? 0.873 10.882 -12.679 1.00 96.69 102 ALA A N 1
ATOM 795 C CA . ALA A 1 102 ? -0.048 9.915 -13.275 1.00 96.69 102 ALA A CA 1
ATOM 796 C C . ALA A 1 102 ? 0.652 8.680 -13.873 1.00 96.69 102 ALA A C 1
ATOM 798 O O . ALA A 1 102 ? -0.029 7.789 -14.388 1.00 96.69 102 ALA A O 1
ATOM 799 N N . ASP A 1 103 ? 1.982 8.600 -13.804 1.00 96.75 103 ASP A N 1
ATOM 800 C CA . ASP A 1 103 ? 2.734 7.459 -14.302 1.00 96.75 103 ASP A CA 1
ATOM 801 C C . ASP A 1 103 ? 2.690 6.326 -13.279 1.00 96.75 103 ASP A C 1
ATOM 803 O O . ASP A 1 103 ? 3.270 6.387 -12.192 1.00 96.75 103 ASP A O 1
ATOM 807 N N . ARG A 1 104 ? 1.970 5.264 -13.640 1.00 95.94 104 ARG A N 1
ATOM 808 C CA . ARG A 1 104 ? 1.758 4.116 -12.760 1.00 95.94 104 ARG A CA 1
ATOM 809 C C . ARG A 1 104 ? 3.066 3.457 -12.328 1.00 95.94 104 ARG A C 1
ATOM 811 O O . ARG A 1 104 ? 3.144 3.000 -11.193 1.00 95.94 104 ARG A O 1
ATOM 818 N N . GLU A 1 105 ? 4.062 3.365 -13.208 1.00 93.88 105 GLU A N 1
ATOM 819 C CA . GLU A 1 105 ? 5.323 2.683 -12.905 1.00 93.88 105 GLU A CA 1
ATOM 820 C C . GLU A 1 105 ? 6.147 3.496 -11.903 1.00 93.88 105 GLU A C 1
ATOM 822 O O . GLU A 1 105 ? 6.622 2.942 -10.910 1.00 93.88 105 GLU A O 1
ATOM 827 N N . VAL A 1 106 ? 6.236 4.814 -12.114 1.00 94.31 106 VAL A N 1
ATOM 828 C CA . VAL A 1 106 ? 6.920 5.733 -11.193 1.00 94.31 106 VAL A CA 1
ATOM 829 C C . VAL A 1 106 ? 6.260 5.716 -9.817 1.00 94.31 106 VAL A C 1
ATOM 831 O O . VAL A 1 106 ? 6.944 5.535 -8.808 1.00 94.31 106 VAL A O 1
ATOM 834 N N . ILE A 1 107 ? 4.933 5.862 -9.760 1.00 96.25 107 ILE A N 1
ATOM 835 C CA . ILE A 1 107 ? 4.209 5.891 -8.486 1.00 96.25 107 ILE A CA 1
ATOM 836 C C . ILE A 1 107 ? 4.292 4.546 -7.769 1.00 96.25 107 ILE A C 1
A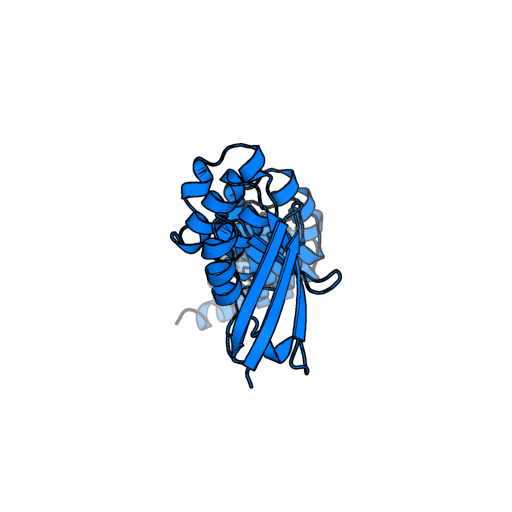TOM 838 O O . ILE A 1 107 ? 4.540 4.529 -6.566 1.00 96.25 107 ILE A O 1
ATOM 842 N N . LEU A 1 108 ? 4.138 3.424 -8.479 1.00 95.44 108 LEU A N 1
ATOM 843 C CA . LEU A 1 108 ? 4.244 2.103 -7.862 1.00 95.44 108 LEU A CA 1
ATOM 844 C C . LEU A 1 108 ? 5.643 1.872 -7.270 1.00 95.44 108 LEU A C 1
ATOM 846 O O . LEU A 1 108 ? 5.755 1.415 -6.133 1.00 95.44 108 LEU A O 1
ATOM 850 N N . ALA A 1 109 ? 6.702 2.239 -7.999 1.00 92.38 109 ALA A N 1
ATOM 851 C CA . ALA A 1 109 ? 8.071 2.150 -7.497 1.00 92.38 109 ALA A CA 1
ATOM 852 C C . ALA A 1 109 ? 8.286 3.031 -6.253 1.00 92.38 109 ALA A C 1
ATOM 854 O O . ALA A 1 109 ? 8.968 2.621 -5.313 1.00 92.38 109 ALA A O 1
ATOM 855 N N . ALA A 1 110 ? 7.687 4.225 -6.224 1.00 94.19 110 ALA A N 1
ATOM 856 C CA . ALA A 1 110 ? 7.810 5.144 -5.100 1.00 94.19 110 ALA A CA 1
ATOM 857 C C . ALA A 1 110 ? 7.083 4.643 -3.845 1.00 94.19 110 ALA A C 1
ATOM 859 O O . ALA A 1 110 ? 7.677 4.618 -2.766 1.00 94.19 110 ALA A O 1
ATOM 860 N N . VAL A 1 111 ? 5.829 4.190 -3.972 1.00 95.25 111 VAL A N 1
ATOM 861 C CA . VAL A 1 111 ? 5.040 3.732 -2.812 1.00 95.25 111 VAL A CA 1
ATOM 862 C C . VAL A 1 111 ? 5.580 2.449 -2.189 1.00 95.25 111 VAL A C 1
ATOM 864 O O . VAL A 1 111 ? 5.400 2.239 -0.996 1.00 95.25 111 VAL A O 1
ATOM 867 N N . GLN A 1 112 ? 6.277 1.613 -2.964 1.00 93.31 112 GLN A N 1
ATOM 868 C CA . GLN A 1 112 ? 6.954 0.418 -2.448 1.00 93.31 112 GLN A CA 1
ATOM 869 C C . GLN A 1 112 ? 8.159 0.741 -1.552 1.00 93.31 112 GLN A C 1
ATOM 871 O O . GLN A 1 112 ? 8.626 -0.132 -0.823 1.00 93.31 112 GLN A O 1
ATOM 876 N N . ARG A 1 113 ? 8.687 1.968 -1.620 1.00 91.31 113 ARG A N 1
ATOM 877 C CA . ARG A 1 113 ? 9.820 2.430 -0.802 1.00 91.31 113 ARG A CA 1
ATOM 878 C C . ARG A 1 113 ? 9.385 3.359 0.324 1.00 91.31 113 ARG A C 1
ATOM 880 O O . ARG A 1 113 ? 9.978 3.325 1.394 1.00 91.31 113 ARG A O 1
ATOM 887 N N . ASN A 1 114 ? 8.374 4.180 0.059 1.00 93.25 114 ASN A N 1
ATOM 888 C CA . ASN A 1 114 ? 7.720 5.039 1.031 1.00 93.25 114 ASN A CA 1
ATOM 889 C C . ASN A 1 114 ? 6.239 5.158 0.662 1.00 93.25 114 ASN A C 1
ATOM 891 O O . ASN A 1 114 ? 5.875 5.905 -0.246 1.00 93.25 114 ASN A O 1
ATOM 895 N N . GLY A 1 115 ? 5.365 4.481 1.397 1.00 94.88 115 GLY A N 1
ATOM 896 C CA . GLY A 1 115 ? 3.927 4.451 1.167 1.00 94.88 115 GLY A CA 1
ATOM 897 C C . GLY A 1 115 ? 3.301 5.843 1.181 1.00 94.88 115 GLY A C 1
ATOM 898 O O . GLY A 1 115 ? 2.323 6.100 0.479 1.00 94.88 115 GLY A O 1
ATOM 899 N N . ARG A 1 116 ? 3.896 6.803 1.900 1.00 94.25 116 ARG A N 1
ATOM 900 C CA . ARG A 1 116 ? 3.432 8.200 1.914 1.00 94.25 116 ARG A CA 1
ATOM 901 C C . ARG A 1 116 ? 3.612 8.911 0.575 1.00 94.25 116 ARG A C 1
ATOM 903 O O . ARG A 1 116 ? 2.952 9.924 0.365 1.00 94.25 116 ARG A O 1
ATOM 910 N N . ALA A 1 117 ? 4.425 8.379 -0.341 1.00 95.25 117 ALA A N 1
ATOM 911 C CA . ALA A 1 117 ? 4.529 8.870 -1.716 1.00 95.25 117 ALA A CA 1
ATOM 912 C C . ALA A 1 117 ? 3.173 8.883 -2.444 1.00 95.25 117 ALA A C 1
ATOM 914 O O . ALA A 1 117 ? 2.988 9.668 -3.374 1.00 95.25 117 ALA A O 1
ATOM 915 N N . LEU A 1 118 ? 2.199 8.088 -1.977 1.00 96.19 118 LEU A N 1
ATOM 916 C CA . LEU A 1 118 ? 0.822 8.102 -2.465 1.00 96.19 118 LEU A CA 1
ATOM 917 C C . LEU A 1 118 ? 0.186 9.503 -2.414 1.00 96.19 118 LEU A C 1
ATOM 919 O O . LEU A 1 118 ? -0.667 9.801 -3.242 1.00 96.19 118 LEU A O 1
ATOM 923 N N . GLU A 1 119 ? 0.615 10.378 -1.496 1.00 95.75 119 GLU A N 1
ATOM 924 C CA . GLU A 1 119 ? 0.171 11.779 -1.410 1.00 95.75 119 GLU A CA 1
ATOM 925 C C . GLU A 1 119 ? 0.367 12.555 -2.723 1.00 95.75 119 GLU A C 1
ATOM 927 O O . GLU A 1 119 ? -0.454 13.408 -3.059 1.00 95.75 119 GLU A O 1
ATOM 932 N N . PHE A 1 120 ? 1.433 12.250 -3.468 1.00 94.56 120 PHE A N 1
ATOM 933 C CA . PHE A 1 120 ? 1.817 12.965 -4.689 1.00 94.56 120 PHE A CA 1
ATOM 934 C C . PHE A 1 120 ? 1.288 12.313 -5.969 1.00 94.56 120 PHE A C 1
ATOM 936 O O . PHE A 1 120 ? 1.467 12.856 -7.057 1.00 94.56 120 PHE A O 1
ATOM 943 N N . ALA A 1 121 ? 0.637 11.156 -5.856 1.00 96.19 121 ALA A N 1
ATOM 944 C CA . ALA A 1 121 ? 0.065 10.470 -6.999 1.00 96.19 121 ALA A CA 1
ATOM 945 C C . ALA A 1 121 ? -1.168 11.213 -7.539 1.00 96.19 121 ALA A C 1
ATOM 947 O O . ALA A 1 121 ? -1.957 11.810 -6.793 1.00 96.19 121 ALA A O 1
ATOM 948 N N . ALA A 1 122 ? -1.377 11.121 -8.851 1.00 97.69 122 ALA A N 1
ATOM 949 C CA . ALA A 1 122 ? -2.596 11.590 -9.488 1.00 97.69 122 ALA A CA 1
ATOM 950 C C . ALA A 1 122 ? -3.824 10.916 -8.861 1.00 97.69 122 ALA A C 1
ATOM 952 O O . ALA A 1 122 ? -3.771 9.775 -8.399 1.00 97.69 122 ALA A O 1
ATOM 953 N N . GLU A 1 123 ? -4.957 11.614 -8.871 1.00 97.75 123 GLU A N 1
ATOM 954 C CA . GLU A 1 123 ? -6.208 11.137 -8.270 1.00 97.75 123 GLU A CA 1
ATOM 955 C C . GLU A 1 123 ? -6.615 9.743 -8.767 1.00 97.75 123 GLU A C 1
ATOM 957 O O . GLU A 1 123 ? -6.980 8.886 -7.965 1.00 97.75 123 GLU A O 1
ATOM 962 N N . THR A 1 124 ? -6.433 9.472 -10.062 1.00 97.88 124 THR A N 1
ATOM 963 C CA . THR A 1 124 ? -6.700 8.159 -10.667 1.00 97.88 124 THR A CA 1
ATOM 964 C C . THR A 1 124 ? -5.862 7.038 -10.055 1.00 97.88 124 THR A C 1
ATOM 966 O O . THR A 1 124 ? -6.349 5.922 -9.924 1.00 97.88 124 THR A O 1
ATOM 969 N N . LEU A 1 125 ? -4.620 7.323 -9.654 1.00 98.25 125 LEU A N 1
ATOM 970 C CA . LEU A 1 125 ? -3.725 6.350 -9.024 1.00 98.25 125 LEU A CA 1
ATOM 971 C C . LEU A 1 125 ? -3.956 6.240 -7.511 1.00 98.25 125 LEU A C 1
ATOM 973 O O . LEU A 1 125 ? -3.774 5.168 -6.946 1.00 98.25 125 LEU A O 1
ATOM 977 N N . ARG A 1 126 ? -4.452 7.298 -6.853 1.00 98.44 126 ARG A N 1
ATOM 978 C CA . ARG A 1 126 ? -4.960 7.221 -5.465 1.00 98.44 126 ARG A CA 1
ATOM 979 C C . ARG A 1 126 ? -6.279 6.442 -5.360 1.00 98.44 126 ARG A C 1
ATOM 981 O O . ARG A 1 126 ? -6.690 6.073 -4.259 1.00 98.44 126 ARG A O 1
ATOM 988 N N . ALA A 1 127 ? -6.930 6.182 -6.492 1.00 98.19 127 ALA A N 1
ATOM 989 C CA . ALA A 1 127 ? -8.061 5.269 -6.632 1.00 98.19 127 ALA A CA 1
ATOM 990 C C . ALA A 1 127 ? -7.670 3.869 -7.150 1.00 98.19 127 ALA A C 1
ATOM 992 O O . ALA A 1 127 ? -8.518 2.978 -7.188 1.00 98.19 127 ALA A O 1
ATOM 993 N N . ASP A 1 128 ? -6.403 3.639 -7.509 1.00 98.38 128 ASP A N 1
ATOM 994 C CA . ASP A 1 128 ? -5.922 2.322 -7.932 1.00 98.38 128 ASP A CA 1
ATOM 995 C C . ASP A 1 128 ? -5.693 1.432 -6.701 1.00 98.38 128 ASP A C 1
ATOM 997 O O . ASP A 1 128 ? -4.824 1.684 -5.862 1.00 98.38 128 ASP A O 1
ATOM 1001 N N . LYS A 1 129 ? -6.488 0.363 -6.597 1.00 97.69 129 LYS A N 1
ATOM 1002 C CA . LYS A 1 129 ? -6.463 -0.570 -5.466 1.00 97.69 129 LYS A CA 1
ATOM 1003 C C . LYS A 1 129 ? -5.095 -1.231 -5.270 1.00 97.69 129 LYS A C 1
ATOM 1005 O O . LYS A 1 129 ? -4.697 -1.428 -4.128 1.00 97.69 129 LYS A O 1
ATOM 1010 N N . GLU A 1 130 ? -4.365 -1.562 -6.333 1.00 97.69 130 GLU A N 1
ATOM 1011 C CA . GLU A 1 130 ? -3.060 -2.231 -6.230 1.00 97.69 130 GLU A CA 1
ATOM 1012 C C . GLU A 1 130 ? -1.982 -1.276 -5.711 1.00 97.69 130 GLU A C 1
ATOM 1014 O O . GLU A 1 130 ? -1.188 -1.645 -4.843 1.00 97.69 130 GLU A O 1
ATOM 1019 N N . ILE A 1 131 ? -1.988 -0.030 -6.194 1.00 98.06 131 ILE A N 1
ATOM 1020 C CA . ILE A 1 131 ? -1.063 1.007 -5.721 1.00 98.06 131 ILE A CA 1
ATOM 1021 C C . ILE A 1 131 ? -1.350 1.337 -4.259 1.00 98.06 131 ILE A C 1
ATOM 1023 O O . ILE A 1 131 ? -0.423 1.383 -3.452 1.00 98.06 131 ILE A O 1
ATOM 1027 N N . VAL A 1 132 ? -2.622 1.533 -3.898 1.00 98.38 132 VAL A N 1
ATOM 1028 C CA . VAL A 1 132 ? -2.997 1.843 -2.514 1.00 98.38 132 VAL A CA 1
ATOM 1029 C C . VAL A 1 132 ? -2.671 0.689 -1.576 1.00 98.38 132 VAL A C 1
ATOM 1031 O O . VAL A 1 132 ? -2.153 0.941 -0.493 1.00 98.38 132 VAL A O 1
ATOM 1034 N N . LEU A 1 133 ? -2.909 -0.565 -1.970 1.00 98.06 133 LEU A N 1
ATOM 1035 C CA . LEU A 1 133 ? -2.518 -1.715 -1.152 1.00 98.06 133 LEU A CA 1
ATOM 1036 C C . LEU A 1 133 ? -0.994 -1.826 -1.015 1.00 98.06 133 LEU A C 1
ATOM 1038 O O . LEU A 1 133 ? -0.519 -2.054 0.091 1.00 98.06 133 LEU A O 1
ATOM 1042 N N . SER A 1 134 ? -0.231 -1.571 -2.082 1.00 97.25 134 SER A N 1
ATOM 1043 C CA . SER A 1 134 ? 1.239 -1.531 -2.016 1.00 97.25 134 SER A CA 1
ATOM 1044 C C . SER A 1 134 ? 1.736 -0.435 -1.064 1.00 97.25 134 SER A C 1
ATOM 1046 O O . SER A 1 134 ? 2.595 -0.681 -0.222 1.00 97.25 134 SER A O 1
ATOM 1048 N N . ALA A 1 135 ? 1.156 0.767 -1.140 1.00 97.06 135 ALA A N 1
ATOM 1049 C CA . ALA A 1 135 ? 1.461 1.866 -0.224 1.00 97.06 135 ALA A CA 1
ATOM 1050 C C . ALA A 1 135 ? 1.106 1.513 1.227 1.00 97.06 135 ALA A C 1
ATOM 1052 O O . ALA A 1 135 ? 1.841 1.842 2.159 1.00 97.06 135 ALA A O 1
ATOM 1053 N N . LEU A 1 136 ? -0.022 0.825 1.411 1.00 97.00 136 LEU A N 1
ATOM 1054 C CA . LEU A 1 136 ? -0.522 0.392 2.705 1.00 97.00 136 LEU A CA 1
ATOM 1055 C C . LEU A 1 136 ? 0.347 -0.692 3.329 1.00 97.00 136 LEU A C 1
ATOM 1057 O O . LEU A 1 136 ? 0.446 -0.715 4.551 1.00 97.00 136 LEU A O 1
ATOM 1061 N N . GLU A 1 137 ? 0.943 -1.578 2.527 1.00 96.31 137 GLU A N 1
ATOM 1062 C CA . GLU A 1 137 ? 1.921 -2.598 2.935 1.00 96.31 137 GLU A CA 1
ATOM 1063 C C . GLU A 1 137 ? 3.254 -1.993 3.395 1.00 96.31 137 GLU A C 1
ATOM 1065 O O . GLU A 1 137 ? 3.889 -2.532 4.307 1.00 96.31 137 GLU A O 1
ATOM 1070 N N . GLU A 1 138 ? 3.635 -0.842 2.851 1.00 95.38 138 GLU A N 1
ATOM 1071 C CA . GLU A 1 138 ? 4.798 -0.085 3.314 1.00 95.38 138 GLU A CA 1
ATOM 1072 C C . GLU A 1 138 ? 4.452 0.695 4.601 1.00 95.38 138 GLU A C 1
ATOM 1074 O O . GLU A 1 138 ? 4.869 0.298 5.691 1.00 95.38 138 GLU A O 1
ATOM 1079 N N . ASP A 1 139 ? 3.568 1.695 4.518 1.00 95.38 139 ASP A N 1
ATOM 1080 C CA . ASP A 1 139 ? 3.135 2.532 5.646 1.00 95.38 139 ASP A CA 1
ATOM 1081 C C . ASP A 1 139 ? 1.606 2.578 5.720 1.00 95.38 139 ASP A C 1
ATOM 1083 O O . ASP A 1 139 ? 0.936 3.170 4.874 1.00 95.38 139 ASP A O 1
ATOM 1087 N N . ALA A 1 140 ? 1.026 2.030 6.790 1.00 95.44 140 ALA A N 1
ATOM 1088 C CA . ALA A 1 140 ? -0.421 2.038 7.002 1.00 95.44 140 ALA A CA 1
ATOM 1089 C C . ALA A 1 140 ? -1.023 3.455 7.127 1.00 95.44 140 ALA A C 1
ATOM 1091 O O . ALA A 1 140 ? -2.226 3.633 6.923 1.00 95.44 140 ALA A O 1
ATOM 1092 N N . GLN A 1 141 ? -0.222 4.479 7.452 1.00 95.38 141 GLN A N 1
ATOM 1093 C CA . GLN A 1 141 ? -0.673 5.876 7.457 1.00 95.38 141 GLN A CA 1
ATOM 1094 C C . GLN A 1 141 ? -0.900 6.427 6.046 1.00 95.38 141 GLN A C 1
ATOM 1096 O O . GLN A 1 141 ? -1.625 7.414 5.908 1.00 95.38 141 GLN A O 1
ATOM 1101 N N . SER A 1 142 ? -0.332 5.804 5.006 1.00 96.62 142 SER A N 1
ATOM 1102 C CA . SER A 1 142 ? -0.529 6.207 3.607 1.00 96.62 142 SER A CA 1
ATOM 1103 C C . SER A 1 142 ? -1.994 6.152 3.178 1.00 96.62 142 SER A C 1
ATOM 1105 O O . SER A 1 142 ? -2.427 6.951 2.350 1.00 96.62 142 SER A O 1
ATOM 1107 N N . PHE A 1 143 ? -2.789 5.278 3.802 1.00 97.69 143 PHE A N 1
ATOM 1108 C CA . PHE A 1 143 ? -4.192 5.067 3.460 1.00 97.69 143 PHE A CA 1
ATOM 1109 C C . PHE A 1 143 ? -5.049 6.338 3.560 1.00 97.69 143 PHE A C 1
ATOM 1111 O O . PHE A 1 143 ? -6.048 6.485 2.856 1.00 97.69 143 PHE A O 1
ATOM 1118 N N . ARG A 1 144 ? -4.622 7.320 4.362 1.00 97.44 144 ARG A N 1
ATOM 1119 C CA . ARG A 1 144 ? -5.271 8.636 4.430 1.00 97.44 144 ARG A CA 1
ATOM 1120 C C . ARG A 1 144 ? -5.284 9.397 3.097 1.00 97.44 144 ARG A C 1
ATOM 1122 O O . ARG A 1 144 ? -6.061 10.335 2.961 1.00 97.44 144 ARG A O 1
ATOM 1129 N N . PHE A 1 145 ? -4.385 9.053 2.172 1.00 97.50 145 PHE A N 1
ATOM 1130 C CA . PHE A 1 145 ? -4.261 9.680 0.856 1.00 97.50 145 PHE A CA 1
ATOM 1131 C C . PHE A 1 145 ? -5.067 8.959 -0.226 1.00 97.50 145 PHE A C 1
ATOM 1133 O O . PHE A 1 145 ? -5.246 9.527 -1.305 1.00 97.50 145 PHE A O 1
ATOM 1140 N N . ALA A 1 146 ? -5.556 7.747 0.056 1.00 98.25 146 ALA A N 1
ATOM 1141 C CA . ALA A 1 146 ? -6.427 7.011 -0.848 1.00 98.25 146 ALA A CA 1
ATOM 1142 C C . ALA A 1 146 ? -7.702 7.810 -1.164 1.00 98.25 146 ALA A C 1
ATOM 1144 O O . ALA A 1 146 ? -8.129 8.678 -0.399 1.00 98.25 146 ALA A O 1
ATOM 1145 N N . SER A 1 147 ? -8.291 7.514 -2.317 1.00 98.31 147 SER A N 1
ATOM 1146 C CA . SER A 1 147 ? -9.563 8.097 -2.742 1.00 98.31 147 SER A CA 1
ATOM 1147 C C . SER A 1 147 ? -10.715 7.743 -1.791 1.00 98.31 147 SER A C 1
ATOM 1149 O O . SER A 1 147 ? -10.691 6.717 -1.105 1.00 98.31 147 SER A O 1
ATOM 1151 N N . SER A 1 148 ? -11.762 8.570 -1.798 1.00 97.44 148 SER A N 1
ATOM 1152 C CA . SER A 1 148 ? -12.998 8.319 -1.047 1.00 97.44 148 SER A CA 1
ATOM 1153 C C . SER A 1 148 ? -13.668 6.998 -1.429 1.00 97.44 148 SER A C 1
ATOM 1155 O O . SER A 1 148 ? -14.265 6.329 -0.590 1.00 97.44 148 SER A O 1
ATOM 1157 N N . GLU A 1 149 ? -13.536 6.596 -2.690 1.00 97.94 149 GLU A N 1
ATOM 1158 C CA . GLU A 1 149 ? -14.036 5.344 -3.238 1.00 97.94 149 GLU A CA 1
ATOM 1159 C C . GLU A 1 149 ? -13.376 4.151 -2.543 1.00 97.94 149 GLU A C 1
ATOM 1161 O O . GLU A 1 149 ? -14.0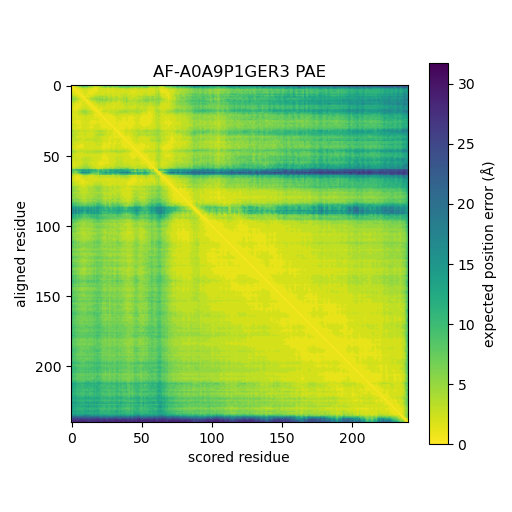60 3.209 -2.146 1.00 97.94 149 GLU A O 1
ATOM 1166 N N . LEU A 1 150 ? -12.060 4.211 -2.315 1.00 98.25 150 LEU A N 1
ATOM 1167 C CA . LEU A 1 150 ? -11.337 3.168 -1.585 1.00 98.25 150 LEU A CA 1
ATOM 1168 C C . LEU A 1 150 ? -11.544 3.246 -0.067 1.00 98.25 150 LEU A C 1
ATOM 1170 O O . LEU A 1 150 ? -11.421 2.228 0.611 1.00 98.25 150 LEU A O 1
ATOM 1174 N N . HIS A 1 151 ? -11.911 4.409 0.481 1.00 98.00 151 HIS A N 1
ATOM 1175 C CA . HIS A 1 151 ? -12.397 4.511 1.866 1.00 98.00 151 HIS A CA 1
ATOM 1176 C C . HIS A 1 151 ? -13.770 3.850 2.062 1.00 98.00 151 HIS A C 1
ATOM 1178 O O . HIS A 1 151 ? -14.108 3.464 3.182 1.00 98.00 151 HIS A O 1
ATOM 1184 N N . ALA A 1 152 ? -14.550 3.697 0.990 1.00 97.69 152 ALA A N 1
ATOM 1185 C CA . ALA A 1 152 ? -15.808 2.953 0.984 1.00 97.69 152 ALA A CA 1
ATOM 1186 C C . ALA A 1 152 ? -15.642 1.471 0.585 1.00 97.69 152 ALA A C 1
ATOM 1188 O O . ALA A 1 152 ? -16.540 0.665 0.836 1.00 97.69 152 ALA A O 1
ATOM 1189 N N . ASP A 1 153 ? -14.508 1.083 -0.011 1.00 98.31 153 ASP A N 1
ATOM 1190 C CA . ASP A 1 153 ? -14.211 -0.315 -0.339 1.00 98.31 153 ASP A CA 1
ATOM 1191 C C . ASP A 1 153 ? -13.953 -1.110 0.949 1.00 98.31 153 ASP A C 1
ATOM 1193 O O . ASP A 1 153 ? -12.966 -0.906 1.662 1.00 98.31 153 ASP A O 1
ATOM 1197 N N . ARG A 1 154 ? -14.859 -2.048 1.244 1.00 97.50 154 ARG A N 1
ATOM 1198 C CA . ARG A 1 154 ? -14.803 -2.884 2.447 1.00 97.50 154 ARG A CA 1
ATOM 1199 C C . ARG A 1 154 ? -13.502 -3.678 2.553 1.00 97.50 154 ARG A C 1
ATOM 1201 O O . ARG A 1 154 ? -12.965 -3.776 3.652 1.00 97.50 154 ARG A O 1
ATOM 1208 N N . ASP A 1 155 ? -13.003 -4.252 1.464 1.00 97.50 155 ASP A N 1
ATOM 1209 C CA . ASP A 1 155 ? -11.826 -5.124 1.513 1.00 97.50 155 ASP A CA 1
ATOM 1210 C C . ASP A 1 155 ? -10.550 -4.305 1.731 1.00 97.50 155 ASP A C 1
ATOM 1212 O O . ASP A 1 155 ? -9.691 -4.694 2.525 1.00 97.50 155 ASP A O 1
ATOM 1216 N N . VAL A 1 156 ? -10.442 -3.147 1.071 1.00 98.00 156 VAL A N 1
ATOM 1217 C CA . VAL A 1 156 ? -9.304 -2.233 1.257 1.00 98.00 156 VAL A CA 1
ATOM 1218 C C . VAL A 1 156 ? -9.328 -1.625 2.655 1.00 98.00 156 VAL A C 1
ATOM 1220 O O . VAL A 1 156 ? -8.301 -1.624 3.334 1.00 98.00 156 VAL A O 1
ATOM 1223 N N . MET A 1 157 ? -10.493 -1.177 3.132 1.00 98.50 157 MET A N 1
ATOM 1224 C CA . MET A 1 157 ? -10.635 -0.672 4.496 1.00 98.50 157 MET A CA 1
ATOM 1225 C C . MET A 1 157 ? -10.281 -1.744 5.529 1.00 98.50 157 MET A C 1
ATOM 1227 O O . MET A 1 157 ? -9.574 -1.459 6.493 1.00 98.50 157 MET A O 1
ATOM 1231 N N . LEU A 1 158 ? -10.711 -2.992 5.318 1.00 98.00 158 LEU A N 1
ATOM 1232 C CA . LEU A 1 158 ? -10.392 -4.086 6.229 1.00 98.00 158 LEU A CA 1
ATOM 1233 C C . LEU A 1 158 ? -8.882 -4.373 6.261 1.00 98.00 158 LEU A C 1
ATOM 1235 O O . LEU A 1 158 ? -8.320 -4.616 7.331 1.00 98.00 158 LEU A O 1
ATOM 1239 N N . ALA A 1 159 ? -8.207 -4.311 5.109 1.00 97.56 159 ALA A N 1
ATOM 1240 C CA . ALA A 1 159 ? -6.749 -4.384 5.045 1.00 97.56 159 ALA A CA 1
ATOM 1241 C C . ALA A 1 159 ? -6.093 -3.222 5.816 1.00 97.56 159 ALA A C 1
ATOM 1243 O O . ALA A 1 159 ? -5.155 -3.450 6.583 1.00 97.56 159 ALA A O 1
ATOM 1244 N N . ALA A 1 160 ? -6.630 -2.005 5.689 1.00 98.12 160 ALA A N 1
ATOM 1245 C CA . ALA A 1 160 ? -6.138 -0.825 6.393 1.00 98.12 160 ALA A CA 1
ATOM 1246 C C . ALA A 1 160 ? -6.270 -0.937 7.914 1.00 98.12 160 ALA A C 1
ATOM 1248 O O . ALA A 1 160 ? -5.273 -0.783 8.623 1.00 98.12 160 ALA A O 1
ATOM 1249 N N . VAL A 1 161 ? -7.460 -1.265 8.429 1.00 98.12 161 VAL A N 1
ATOM 1250 C CA . VAL A 1 161 ? -7.697 -1.358 9.882 1.00 98.12 161 VAL A CA 1
ATOM 1251 C C . VAL A 1 161 ? -6.882 -2.469 10.534 1.00 98.12 161 VAL A C 1
ATOM 1253 O O . VAL A 1 161 ? -6.411 -2.301 11.654 1.00 98.12 161 VAL A O 1
ATOM 1256 N N . ARG A 1 162 ? -6.633 -3.576 9.821 1.00 97.19 162 ARG A N 1
ATOM 1257 C CA . ARG A 1 162 ? -5.777 -4.667 10.313 1.00 97.19 162 ARG A CA 1
ATOM 1258 C C . ARG A 1 162 ? -4.322 -4.242 10.498 1.00 97.19 162 ARG A C 1
ATOM 1260 O O . ARG A 1 162 ? -3.634 -4.813 11.341 1.00 97.19 162 ARG A O 1
ATOM 1267 N N . ARG A 1 163 ? -3.844 -3.251 9.739 1.00 96.69 163 ARG A N 1
ATOM 1268 C CA . ARG A 1 163 ? -2.495 -2.686 9.916 1.00 96.69 163 ARG A CA 1
ATOM 1269 C C . ARG A 1 163 ? -2.466 -1.484 10.851 1.00 96.69 163 ARG A C 1
ATOM 1271 O O . ARG A 1 163 ? -1.469 -1.283 11.537 1.00 96.69 163 ARG A O 1
ATOM 1278 N N . ASN A 1 164 ? -3.538 -0.698 10.879 1.00 97.38 164 ASN A N 1
ATOM 1279 C CA . ASN A 1 164 ? -3.716 0.453 11.752 1.00 97.38 164 ASN A CA 1
ATOM 1280 C C . ASN A 1 164 ? -5.209 0.668 12.035 1.00 97.38 164 ASN A C 1
ATOM 1282 O O . ASN A 1 164 ? -5.919 1.231 11.209 1.00 97.38 164 ASN A O 1
ATOM 1286 N N . GLY A 1 165 ? -5.680 0.303 13.224 1.00 97.69 165 GLY A N 1
ATOM 1287 C CA . GLY A 1 165 ? -7.083 0.377 13.632 1.00 97.69 165 GLY A CA 1
ATOM 1288 C C . GLY A 1 165 ? -7.637 1.800 13.600 1.00 97.69 165 GLY A C 1
ATOM 1289 O O . GLY A 1 165 ? -8.822 2.002 13.341 1.00 97.69 165 GLY A O 1
ATOM 1290 N N . LEU A 1 166 ? -6.775 2.816 13.736 1.00 98.00 166 LEU A N 1
ATOM 1291 C CA . LEU A 1 166 ? -7.172 4.219 13.576 1.00 98.00 166 LEU A CA 1
ATOM 1292 C C . LEU A 1 166 ? -7.544 4.579 12.130 1.00 98.00 166 LEU A C 1
ATOM 1294 O O . LEU A 1 166 ? -8.119 5.643 11.912 1.00 98.00 166 LEU A O 1
ATOM 1298 N N . ALA A 1 167 ? -7.263 3.719 11.145 1.00 98.12 167 ALA A N 1
ATOM 1299 C CA . ALA A 1 167 ? -7.738 3.885 9.773 1.00 98.12 167 ALA A CA 1
ATOM 1300 C C . ALA A 1 167 ? -9.273 3.910 9.683 1.00 98.12 167 ALA A C 1
ATOM 1302 O O . ALA A 1 167 ? -9.807 4.522 8.759 1.00 98.12 167 ALA A O 1
ATOM 1303 N N . LEU A 1 168 ? -9.983 3.361 10.681 1.00 98.12 168 LEU A N 1
ATOM 1304 C CA . LEU A 1 168 ? -11.445 3.432 10.782 1.00 98.12 168 LEU A CA 1
ATOM 1305 C C . LEU A 1 168 ? -11.976 4.878 10.705 1.00 98.12 168 LEU A C 1
ATOM 1307 O O . LEU A 1 168 ? -13.078 5.105 10.214 1.00 98.12 168 LEU A O 1
ATOM 1311 N N . GLN A 1 169 ? -11.176 5.874 11.108 1.00 97.94 169 GLN A N 1
ATOM 1312 C CA . GLN A 1 169 ? -11.534 7.295 11.005 1.00 97.94 169 GLN A CA 1
ATOM 1313 C C . GLN A 1 169 ? -11.751 7.793 9.569 1.00 97.94 169 GLN A C 1
ATOM 1315 O O . GLN A 1 169 ? -12.339 8.859 9.387 1.00 97.94 169 GLN A O 1
ATOM 1320 N N . PHE A 1 170 ? -11.241 7.073 8.567 1.00 97.56 170 PHE A N 1
ATOM 1321 C CA . PHE A 1 170 ? -11.406 7.399 7.150 1.00 97.56 170 PHE A CA 1
ATOM 1322 C C . PHE A 1 170 ? -12.586 6.658 6.525 1.00 97.56 170 PHE A C 1
ATOM 1324 O O . PHE A 1 170 ? -13.070 7.070 5.481 1.00 97.56 170 PHE A O 1
ATOM 1331 N N . ALA A 1 171 ? -13.088 5.604 7.172 1.00 97.38 171 ALA A N 1
ATOM 1332 C CA . ALA A 1 171 ? -14.188 4.810 6.647 1.00 97.38 171 ALA A CA 1
ATOM 1333 C C . ALA A 1 171 ? -15.476 5.624 6.515 1.00 97.38 171 ALA A C 1
ATOM 1335 O O . ALA A 1 171 ? -15.714 6.546 7.300 1.00 97.38 171 ALA A O 1
ATOM 1336 N N . VAL A 1 172 ? -16.321 5.251 5.557 1.00 97.62 172 VAL A N 1
ATOM 1337 C CA . VAL A 1 172 ? -17.696 5.762 5.459 1.00 97.62 172 VAL A CA 1
ATOM 1338 C C . VAL A 1 172 ? -18.549 5.286 6.640 1.00 97.62 172 VAL A C 1
ATOM 1340 O O . VAL A 1 172 ? -18.190 4.331 7.337 1.00 97.62 172 VAL A O 1
ATOM 1343 N N . GLU A 1 173 ? -19.667 5.963 6.894 1.00 97.19 173 GLU A N 1
ATOM 1344 C CA . GLU A 1 173 ? -20.524 5.711 8.061 1.00 97.19 173 GLU A CA 1
ATOM 1345 C C . GLU A 1 173 ? -21.003 4.254 8.126 1.00 97.19 173 GLU A C 1
ATOM 1347 O O . GLU A 1 173 ? -20.934 3.625 9.181 1.00 97.19 173 GLU A O 1
ATOM 1352 N N . GLU A 1 174 ? -21.365 3.674 6.982 1.00 97.69 174 GLU A N 1
ATOM 1353 C CA . GLU A 1 174 ? -21.833 2.293 6.862 1.00 97.69 174 GLU A CA 1
ATOM 1354 C C . GLU A 1 174 ? -20.774 1.276 7.308 1.00 97.69 174 GLU A C 1
ATOM 1356 O O . GLU A 1 174 ? -21.102 0.238 7.883 1.00 97.69 174 GLU A O 1
ATOM 1361 N N . LEU A 1 175 ? -19.490 1.570 7.074 1.00 97.94 175 LEU A N 1
ATOM 1362 C CA . LEU A 1 175 ? -18.382 0.722 7.515 1.00 97.94 175 LEU A CA 1
ATOM 1363 C C . LEU A 1 175 ? -18.032 0.951 8.991 1.00 97.94 175 LEU A C 1
ATOM 1365 O O . LEU A 1 175 ? -17.579 0.019 9.650 1.00 97.94 175 LEU A O 1
ATOM 1369 N N . ARG A 1 176 ? -18.284 2.145 9.543 1.00 98.06 176 ARG A N 1
ATOM 1370 C CA . ARG A 1 176 ? -18.151 2.422 10.990 1.00 98.06 176 ARG A CA 1
ATOM 1371 C C . ARG A 1 176 ? -19.280 1.825 11.822 1.00 98.06 176 ARG A C 1
ATOM 1373 O O . ARG A 1 176 ? -19.117 1.663 13.030 1.00 98.06 176 ARG A O 1
ATOM 1380 N N . ASP A 1 177 ? -20.410 1.515 11.193 1.00 97.62 177 ASP A N 1
ATOM 1381 C CA . ASP A 1 177 ? -21.499 0.743 11.795 1.00 97.62 177 ASP A CA 1
ATOM 1382 C C . ASP A 1 177 ? -21.421 -0.758 11.458 1.00 97.62 177 ASP A C 1
ATOM 1384 O O . ASP A 1 177 ? -22.252 -1.550 11.904 1.00 97.62 177 ASP A O 1
ATOM 1388 N N . ASN A 1 178 ? -20.390 -1.199 10.731 1.00 98.19 178 ASN A N 1
ATOM 1389 C CA . ASN A 1 178 ? -20.178 -2.612 10.448 1.00 98.19 178 ASN A CA 1
ATOM 1390 C C . ASN A 1 178 ? -19.445 -3.312 11.605 1.00 98.19 178 ASN A C 1
ATOM 1392 O O . ASN A 1 178 ? -18.300 -2.989 11.916 1.00 98.19 178 ASN A O 1
ATOM 1396 N N . GLN A 1 179 ? -20.082 -4.330 12.190 1.00 97.00 179 GLN A N 1
ATOM 1397 C CA . GLN A 1 179 ? -19.546 -5.061 13.343 1.00 97.00 179 GLN A CA 1
ATOM 1398 C C . GLN A 1 179 ? -18.148 -5.643 13.103 1.00 97.00 179 GLN A C 1
ATOM 1400 O O . GLN A 1 179 ? -17.269 -5.500 13.946 1.00 97.00 179 GLN A O 1
ATOM 1405 N N . GLU A 1 180 ? -17.941 -6.313 11.967 1.00 97.75 180 GLU A N 1
ATOM 1406 C CA . GLU A 1 180 ? -16.666 -6.963 11.649 1.00 97.75 180 GLU A CA 1
ATOM 1407 C C . GLU A 1 180 ? -15.547 -5.929 11.499 1.00 97.75 180 GLU A C 1
ATOM 1409 O O . GLU A 1 180 ? -14.456 -6.117 12.035 1.00 97.75 180 GLU A O 1
ATOM 1414 N N . MET A 1 181 ? -15.836 -4.817 10.818 1.00 98.44 181 MET A N 1
ATOM 1415 C CA . MET A 1 181 ? -14.891 -3.719 10.633 1.00 98.44 181 MET A CA 1
ATOM 1416 C C . MET A 1 181 ? -14.494 -3.085 11.969 1.00 98.44 181 MET A C 1
ATOM 1418 O O . MET A 1 181 ? -13.309 -2.889 12.238 1.00 98.44 181 MET A O 1
ATOM 1422 N N . VAL A 1 182 ? -15.482 -2.793 12.819 1.00 98.56 182 VAL A N 1
ATOM 1423 C CA . VAL A 1 182 ? -15.255 -2.187 14.134 1.00 98.56 182 VAL A CA 1
ATOM 1424 C C . VAL A 1 182 ? -14.472 -3.130 15.036 1.00 98.56 182 VAL A C 1
ATOM 1426 O O . VAL A 1 182 ? -13.477 -2.701 15.614 1.00 98.56 182 VAL A O 1
ATOM 1429 N N . LEU A 1 183 ? -14.854 -4.408 15.113 1.00 98.44 183 LEU A N 1
ATOM 1430 C CA . LEU A 1 183 ? -14.129 -5.408 15.898 1.00 98.44 183 LEU A CA 1
ATOM 1431 C C . LEU A 1 183 ? -12.677 -5.548 15.435 1.00 98.44 183 LEU A C 1
ATOM 1433 O O . LEU A 1 183 ? -11.776 -5.555 16.269 1.00 98.44 183 LEU A O 1
ATOM 1437 N N . ALA A 1 184 ? -12.435 -5.601 14.122 1.00 98.25 184 ALA A N 1
ATOM 1438 C CA . ALA A 1 184 ? -11.080 -5.647 13.582 1.00 98.25 184 ALA A CA 1
ATOM 1439 C C . ALA A 1 184 ? -10.267 -4.400 13.969 1.00 98.25 184 ALA A C 1
ATOM 1441 O O . ALA A 1 184 ? -9.099 -4.521 14.334 1.00 98.25 184 ALA A O 1
ATOM 1442 N N . ALA A 1 185 ? -10.882 -3.215 13.926 1.00 98.56 185 ALA A N 1
ATOM 1443 C CA . ALA A 1 185 ? -10.224 -1.963 14.275 1.00 98.56 185 ALA A CA 1
ATOM 1444 C C . ALA A 1 185 ? -9.891 -1.869 15.773 1.00 98.56 185 ALA A C 1
ATOM 1446 O O . ALA A 1 185 ? -8.752 -1.551 16.110 1.00 98.56 185 ALA A O 1
ATOM 1447 N N . VAL A 1 186 ? -10.841 -2.171 16.668 1.00 98.44 186 VAL A N 1
ATOM 1448 C CA . VAL A 1 186 ? -10.619 -2.070 18.124 1.00 98.44 186 VAL A CA 1
ATOM 1449 C C . VAL A 1 186 ? -9.713 -3.171 18.665 1.00 98.44 186 VAL A C 1
ATOM 1451 O O . VAL A 1 186 ? -8.950 -2.921 19.592 1.00 98.44 186 VAL A O 1
ATOM 1454 N N . ALA A 1 187 ? -9.734 -4.361 18.057 1.00 98.06 187 ALA A N 1
ATOM 1455 C CA . ALA A 1 187 ? -8.794 -5.428 18.390 1.00 98.06 187 ALA A CA 1
ATOM 1456 C C . ALA A 1 187 ? -7.356 -5.082 17.973 1.00 98.06 187 ALA A C 1
ATOM 1458 O O . ALA A 1 187 ? -6.406 -5.567 18.587 1.00 98.06 187 ALA A O 1
ATOM 1459 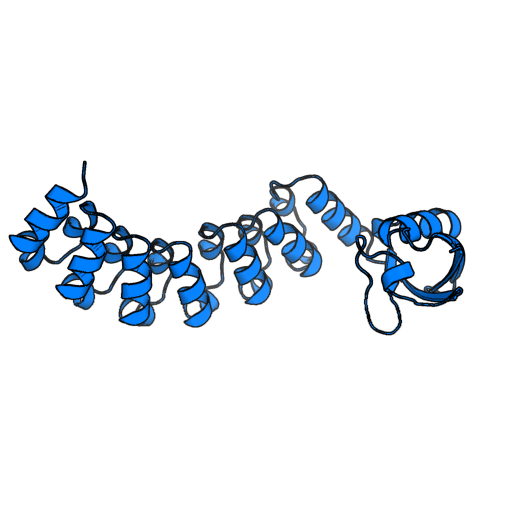N N . GLN A 1 188 ? -7.189 -4.255 16.934 1.00 97.69 188 GLN A N 1
ATOM 1460 C CA . GLN A 1 188 ? -5.883 -3.758 16.506 1.00 97.69 188 GLN A CA 1
ATOM 1461 C C . GLN A 1 188 ? -5.425 -2.570 17.367 1.00 97.69 188 GLN A C 1
ATOM 1463 O O . GLN A 1 188 ? -4.272 -2.546 17.798 1.00 97.69 188 GLN A O 1
ATOM 1468 N N . ASN A 1 189 ? -6.316 -1.607 17.623 1.00 97.75 189 ASN A N 1
ATOM 1469 C CA . ASN A 1 189 ? -6.073 -0.432 18.458 1.00 97.75 189 ASN A CA 1
ATOM 1470 C C . ASN A 1 189 ? -7.368 -0.006 19.162 1.00 97.75 189 ASN A C 1
ATOM 1472 O O . ASN A 1 189 ? -8.280 0.516 18.518 1.00 97.75 189 ASN A O 1
ATOM 1476 N N . GLY A 1 190 ? -7.426 -0.147 20.487 1.00 97.69 190 GLY A N 1
ATOM 1477 C CA . GLY A 1 190 ? -8.618 0.164 21.281 1.00 97.69 190 GLY A CA 1
ATOM 1478 C C . GLY A 1 190 ? -9.126 1.603 21.116 1.00 97.69 190 GLY A C 1
ATOM 1479 O O . GLY A 1 190 ? -10.333 1.849 21.134 1.00 97.69 190 GLY A O 1
ATOM 1480 N N . GLN A 1 191 ? -8.244 2.569 20.829 1.00 98.19 191 GLN A N 1
ATOM 1481 C CA . GLN A 1 191 ? -8.630 3.963 20.557 1.00 98.19 191 GLN A CA 1
ATOM 1482 C C . GLN A 1 191 ? -9.419 4.137 19.254 1.00 98.19 191 GLN A C 1
ATOM 1484 O O . GLN A 1 191 ? -9.932 5.232 18.999 1.00 98.19 191 GLN A O 1
ATOM 1489 N N . ALA A 1 192 ? -9.514 3.103 18.415 1.00 98.31 192 ALA A N 1
ATOM 1490 C CA . ALA A 1 192 ? -10.379 3.100 17.243 1.00 98.31 192 ALA A CA 1
ATOM 1491 C C . ALA A 1 192 ? -11.869 3.164 17.618 1.00 98.31 192 ALA A C 1
ATOM 1493 O O . ALA A 1 192 ? -12.665 3.648 16.814 1.00 98.31 192 ALA A O 1
ATOM 1494 N N . LEU A 1 193 ? -12.240 2.776 18.848 1.00 98.38 193 LEU A N 1
ATOM 1495 C CA . LEU A 1 193 ? -13.621 2.808 19.344 1.00 98.38 193 LEU A CA 1
ATOM 1496 C C . LEU A 1 193 ? -14.272 4.192 19.185 1.00 98.38 193 LEU A C 1
ATOM 1498 O O . LEU A 1 193 ? -15.453 4.288 18.863 1.00 98.38 193 LEU A O 1
ATOM 1502 N N . ARG A 1 194 ? -13.484 5.269 19.305 1.00 98.12 194 ARG A N 1
ATOM 1503 C CA . ARG A 1 194 ? -13.944 6.658 19.123 1.00 98.12 194 ARG A CA 1
ATOM 1504 C C . ARG A 1 194 ? -14.536 6.950 17.743 1.00 98.12 194 ARG A C 1
ATOM 1506 O O . ARG A 1 194 ? -15.262 7.927 17.584 1.00 98.12 194 ARG A O 1
ATOM 1513 N N . PHE A 1 195 ? -14.159 6.156 16.742 1.00 98.19 195 PHE A N 1
ATOM 1514 C CA . PHE A 1 195 ? -14.611 6.299 15.361 1.00 98.19 195 PHE A CA 1
ATOM 1515 C C . PHE A 1 195 ? -15.741 5.331 15.012 1.00 98.19 195 PHE A C 1
ATOM 1517 O O . PHE A 1 195 ? -16.352 5.492 13.961 1.00 98.19 195 PHE A O 1
ATOM 1524 N N . ALA A 1 196 ? -16.028 4.344 15.863 1.00 98.00 196 ALA A N 1
ATOM 1525 C CA . ALA A 1 196 ? -17.173 3.465 15.677 1.00 98.00 196 ALA A CA 1
ATOM 1526 C C . ALA A 1 196 ? -18.489 4.234 15.882 1.00 98.00 196 ALA A C 1
ATOM 1528 O O . ALA A 1 196 ? -18.513 5.281 16.536 1.00 98.00 196 ALA A O 1
ATOM 1529 N N . SER A 1 197 ? -19.592 3.716 15.337 1.00 97.88 197 SER A N 1
ATOM 1530 C CA . SER A 1 197 ? -20.923 4.285 15.575 1.00 97.88 197 SER A CA 1
ATOM 1531 C C . SER A 1 197 ? -21.289 4.272 17.070 1.00 97.88 197 SER A C 1
ATOM 1533 O O . SER A 1 197 ? -20.773 3.470 17.853 1.00 97.88 197 SER A O 1
ATOM 1535 N N . GLN A 1 198 ? -22.233 5.129 17.480 1.00 96.56 198 GLN A N 1
ATOM 1536 C CA . GLN A 1 198 ? -22.714 5.161 18.872 1.00 96.56 198 GLN A CA 1
ATOM 1537 C C . GLN A 1 198 ? -23.248 3.801 19.339 1.00 96.56 198 GLN A C 1
ATOM 1539 O O . GLN A 1 198 ? -23.099 3.449 20.505 1.00 96.56 198 GLN A O 1
ATOM 1544 N N . ARG A 1 199 ? -23.824 3.017 18.419 1.00 97.12 199 ARG A N 1
ATOM 1545 C CA . ARG A 1 199 ? -24.285 1.654 18.686 1.00 97.12 199 ARG A CA 1
ATOM 1546 C C . ARG A 1 199 ? -23.147 0.778 19.208 1.00 97.12 199 ARG A C 1
ATOM 1548 O O . ARG A 1 199 ? -23.325 0.103 20.213 1.00 97.12 199 ARG A O 1
ATOM 1555 N N . TRP A 1 200 ? -21.983 0.811 18.561 1.00 98.06 200 TRP A N 1
ATOM 1556 C CA . TRP A 1 200 ? -20.833 -0.001 18.968 1.00 98.06 200 TRP A CA 1
ATOM 1557 C C . TRP A 1 200 ? -20.093 0.559 20.185 1.00 98.06 200 TRP A C 1
ATOM 1559 O O . TRP A 1 200 ? -19.518 -0.210 20.946 1.00 98.06 200 TRP A O 1
ATOM 1569 N N . GLN A 1 201 ? -20.168 1.870 20.430 1.00 97.62 201 GLN A N 1
ATOM 1570 C CA . GLN A 1 201 ? -19.706 2.480 21.687 1.00 97.62 201 GLN A CA 1
ATOM 1571 C C . GLN A 1 201 ? -20.574 2.094 22.899 1.00 97.62 201 GLN A C 1
ATOM 1573 O O . GLN A 1 201 ? -20.137 2.249 24.041 1.00 97.62 201 GLN A O 1
ATOM 1578 N N . ALA A 1 202 ? -21.798 1.613 22.658 1.00 97.19 202 ALA A N 1
ATOM 1579 C CA . ALA A 1 202 ? -22.725 1.112 23.669 1.00 97.19 202 ALA A CA 1
ATOM 1580 C C . ALA A 1 202 ? -22.741 -0.421 23.781 1.00 97.19 202 ALA A C 1
ATOM 1582 O O . ALA A 1 202 ? -23.414 -0.959 24.659 1.00 97.19 202 ALA A O 1
ATOM 1583 N N . GLU A 1 203 ? -22.018 -1.130 22.910 1.00 98.06 203 GLU A N 1
ATOM 1584 C CA . GLU A 1 203 ? -21.995 -2.588 22.907 1.00 98.06 203 GLU A CA 1
ATOM 1585 C C . GLU A 1 203 ? -20.890 -3.096 23.833 1.00 98.06 203 GLU A C 1
ATOM 1587 O O . GLU A 1 203 ? -19.701 -2.945 23.538 1.00 98.06 203 GLU A O 1
ATOM 1592 N N . LYS A 1 204 ? -21.280 -3.706 24.958 1.00 96.75 204 LYS A N 1
ATOM 1593 C CA . LYS A 1 204 ? -20.345 -4.091 26.026 1.00 96.75 204 LYS A CA 1
ATOM 1594 C C . LYS A 1 204 ? -19.231 -5.006 25.516 1.00 96.75 204 LYS A C 1
ATOM 1596 O O . LYS A 1 204 ? -18.078 -4.764 25.856 1.00 96.75 204 LYS A O 1
ATOM 1601 N N . ASP A 1 205 ? -19.548 -5.976 24.659 1.00 97.44 205 ASP A N 1
ATOM 1602 C CA . ASP A 1 205 ? -18.560 -6.913 24.107 1.00 97.44 205 ASP A CA 1
ATOM 1603 C C . ASP A 1 205 ? -17.503 -6.194 23.248 1.00 97.44 205 ASP A C 1
ATOM 1605 O O . ASP A 1 205 ? -16.312 -6.487 23.337 1.00 97.44 205 ASP A O 1
ATOM 1609 N N . VAL A 1 206 ? -17.910 -5.205 22.443 1.00 98.00 206 VAL A N 1
ATOM 1610 C CA . VAL A 1 206 ? -16.983 -4.420 21.607 1.00 98.00 206 VAL A CA 1
ATOM 1611 C C . VAL A 1 206 ? -16.123 -3.498 22.468 1.00 98.00 206 VAL A C 1
ATOM 1613 O O . VAL A 1 206 ? -14.911 -3.410 22.262 1.00 98.00 206 VAL A O 1
ATOM 1616 N N . VAL A 1 207 ? -16.736 -2.827 23.447 1.00 98.12 207 VAL A N 1
ATOM 1617 C CA . VAL A 1 207 ? -16.020 -1.963 24.393 1.00 98.12 207 VAL A CA 1
ATOM 1618 C C . VAL A 1 207 ? -15.017 -2.775 25.206 1.00 98.12 207 VAL A C 1
ATOM 1620 O O . VAL A 1 207 ? -13.892 -2.323 25.396 1.00 98.12 207 VAL A O 1
ATOM 1623 N N . GLN A 1 208 ? -15.380 -3.984 25.633 1.00 97.62 208 GLN A N 1
ATOM 1624 C CA . GLN A 1 208 ? -14.476 -4.880 26.340 1.00 97.62 208 GLN A CA 1
ATOM 1625 C C . GLN A 1 208 ? -13.233 -5.184 25.496 1.00 97.62 208 GLN A C 1
ATOM 1627 O O . GLN A 1 208 ? -12.126 -4.954 25.975 1.00 97.62 208 GLN A O 1
ATOM 1632 N N . VAL A 1 209 ? -13.394 -5.601 24.233 1.00 97.56 209 VAL A N 1
ATOM 1633 C CA . VAL A 1 209 ? -12.255 -5.854 23.326 1.00 97.56 209 VAL A CA 1
ATOM 1634 C C . VAL A 1 209 ? -11.380 -4.605 23.168 1.00 97.56 209 VAL A C 1
ATOM 1636 O O . VAL A 1 209 ? -10.152 -4.699 23.189 1.00 97.56 209 VAL A O 1
ATOM 1639 N N . ALA A 1 210 ? -11.992 -3.423 23.045 1.00 97.69 210 ALA A N 1
ATOM 1640 C CA . ALA A 1 210 ? -11.255 -2.167 22.941 1.00 97.69 210 ALA A CA 1
ATOM 1641 C C . ALA A 1 210 ? -10.426 -1.872 24.204 1.00 97.69 210 ALA A C 1
ATOM 1643 O O . ALA A 1 210 ? -9.268 -1.479 24.094 1.00 97.69 210 ALA A O 1
ATOM 1644 N N . VAL A 1 211 ? -11.002 -2.084 25.391 1.00 97.25 211 VAL A N 1
ATOM 1645 C CA . VAL A 1 211 ? -10.356 -1.851 26.694 1.00 97.25 211 VAL A CA 1
ATOM 1646 C C . VAL A 1 211 ? -9.262 -2.881 26.987 1.00 97.25 211 VAL A C 1
ATOM 1648 O O . VAL A 1 211 ? -8.248 -2.533 27.589 1.00 97.25 211 VAL A O 1
ATOM 1651 N N . GLU A 1 212 ? -9.434 -4.130 26.548 1.00 95.62 212 GLU A N 1
ATOM 1652 C CA . GLU A 1 212 ? -8.401 -5.172 26.638 1.00 95.62 212 GLU A CA 1
ATOM 1653 C C . GLU A 1 212 ? -7.155 -4.809 25.826 1.00 95.62 212 GLU A C 1
ATOM 1655 O O . GLU A 1 212 ? -6.037 -5.088 26.258 1.00 95.62 212 GLU A O 1
ATOM 1660 N N . ASN A 1 213 ? -7.343 -4.181 24.662 1.00 93.81 213 ASN A N 1
ATOM 1661 C CA . ASN A 1 213 ? -6.245 -3.723 23.817 1.00 93.81 213 ASN A CA 1
ATOM 1662 C C . ASN A 1 213 ? -5.626 -2.406 24.319 1.00 93.81 213 ASN A C 1
ATOM 1664 O O . ASN A 1 213 ? -4.404 -2.282 24.378 1.00 93.81 213 ASN A O 1
ATOM 1668 N N . ASP A 1 214 ? -6.459 -1.431 24.687 1.00 95.56 214 ASP A N 1
ATOM 1669 C CA . ASP A 1 214 ? -6.039 -0.146 25.241 1.00 95.56 214 ASP A CA 1
ATOM 1670 C C . ASP A 1 214 ? -7.001 0.272 26.366 1.00 95.56 214 ASP A C 1
ATOM 1672 O O . ASP A 1 214 ? -8.121 0.709 26.085 1.00 95.56 214 ASP A O 1
ATOM 1676 N N . PRO A 1 215 ? -6.575 0.222 27.640 1.00 95.19 215 PRO A N 1
ATOM 1677 C CA . PRO A 1 215 ? -7.377 0.648 28.784 1.00 95.19 215 PRO A CA 1
ATOM 1678 C C . PRO A 1 215 ? -7.998 2.032 28.664 1.00 95.19 215 PRO A C 1
ATOM 1680 O O . PRO A 1 215 ? -9.097 2.284 29.163 1.00 95.19 215 PRO A O 1
ATOM 1683 N N . GLY A 1 216 ? -7.287 2.941 27.995 1.00 95.25 216 GLY A N 1
ATOM 1684 C CA . GLY A 1 216 ? -7.765 4.277 27.728 1.00 95.25 216 GLY A CA 1
ATOM 1685 C C . GLY A 1 216 ? -9.067 4.240 26.943 1.00 95.25 216 GLY A C 1
ATOM 1686 O O . GLY A 1 216 ? -9.909 5.087 27.197 1.00 95.25 216 GLY A O 1
ATOM 1687 N N . ALA A 1 217 ? -9.297 3.265 26.062 1.00 97.06 217 ALA A N 1
ATOM 1688 C CA . ALA A 1 217 ? -10.467 3.193 25.187 1.00 97.06 217 ALA A CA 1
ATOM 1689 C C . ALA A 1 217 ? -11.818 3.288 25.916 1.00 97.06 217 ALA A C 1
ATOM 1691 O O . ALA A 1 217 ? -12.790 3.742 25.311 1.00 97.06 217 ALA A O 1
ATOM 1692 N N . LEU A 1 218 ? -11.876 2.964 27.215 1.00 96.81 218 LEU A N 1
ATOM 1693 C CA . LEU A 1 218 ? -13.080 3.104 28.038 1.00 96.81 218 LEU A CA 1
ATOM 1694 C C . LEU A 1 218 ? -13.681 4.518 27.965 1.00 96.81 218 LEU A C 1
ATOM 1696 O O . LEU A 1 218 ? -14.900 4.662 27.961 1.00 96.81 218 LEU A O 1
ATOM 1700 N N . HIS A 1 219 ? -12.861 5.569 27.826 1.00 96.25 219 HIS A N 1
ATOM 1701 C CA . HIS A 1 219 ? -13.369 6.945 27.716 1.00 96.25 219 HIS A CA 1
ATOM 1702 C C . HIS A 1 219 ? -14.209 7.209 26.457 1.00 96.25 219 HIS A C 1
ATOM 1704 O O . HIS A 1 219 ? -14.937 8.201 26.422 1.00 96.25 219 HIS A O 1
ATOM 1710 N N . HIS A 1 220 ? -14.125 6.341 25.445 1.00 97.19 220 HIS A N 1
ATOM 1711 C CA . HIS A 1 220 ? -14.913 6.430 24.213 1.00 97.19 220 HIS A CA 1
ATOM 1712 C C . HIS A 1 220 ? -16.232 5.661 24.277 1.00 97.19 220 HIS A C 1
ATOM 1714 O O . HIS A 1 220 ? -17.071 5.851 23.404 1.00 97.19 220 HIS A O 1
ATOM 1720 N N . ALA A 1 221 ? -16.440 4.822 25.294 1.00 97.06 221 ALA A N 1
ATOM 1721 C CA . ALA A 1 221 ? -17.714 4.141 25.503 1.00 97.06 221 ALA A CA 1
ATOM 1722 C C . ALA A 1 221 ? -18.818 5.141 25.882 1.00 97.06 221 ALA A C 1
ATOM 1724 O O . ALA A 1 221 ? -18.535 6.285 26.252 1.00 97.06 221 ALA A O 1
ATOM 1725 N N . VAL A 1 222 ? -20.081 4.727 25.838 1.00 97.00 222 VAL A N 1
ATOM 1726 C CA . VAL A 1 222 ? -21.192 5.531 26.383 1.00 97.00 222 VAL A CA 1
ATOM 1727 C C . VAL A 1 222 ? -21.096 5.665 27.914 1.00 97.00 222 VAL A C 1
ATOM 1729 O O . VAL A 1 222 ? -20.493 4.796 28.552 1.00 97.00 222 VAL A O 1
ATOM 1732 N N . PRO A 1 223 ? -21.648 6.735 28.529 1.00 95.25 223 PRO A N 1
ATOM 1733 C CA . PRO A 1 223 ? -21.536 6.979 29.971 1.00 95.25 223 PRO A CA 1
ATOM 1734 C C . PRO A 1 223 ? -21.898 5.770 30.842 1.00 95.25 223 PRO A C 1
ATOM 1736 O O . PRO A 1 223 ? -21.192 5.480 31.800 1.00 95.25 223 PRO A O 1
ATOM 1739 N N . GLU A 1 224 ? -22.928 5.018 30.456 1.00 95.38 224 GLU A N 1
ATOM 1740 C CA . GLU A 1 224 ? -23.406 3.836 31.174 1.00 95.38 224 GLU A CA 1
ATOM 1741 C C . GLU A 1 224 ? -22.334 2.742 31.290 1.00 95.38 224 GLU A C 1
ATOM 1743 O O . GLU A 1 224 ? -22.237 2.086 32.323 1.00 95.38 224 GLU A O 1
ATOM 1748 N N . LEU A 1 225 ? -21.509 2.559 30.252 1.00 96.25 225 LEU A N 1
ATOM 1749 C CA . LEU A 1 225 ? -20.425 1.572 30.244 1.00 96.25 225 LEU A CA 1
ATOM 1750 C C . LEU A 1 225 ? -19.130 2.101 30.869 1.00 96.25 225 LEU A C 1
ATOM 1752 O O . LEU A 1 225 ? -18.308 1.310 31.321 1.00 96.25 225 LEU A O 1
ATOM 1756 N N . ARG A 1 226 ? -18.936 3.424 30.940 1.00 94.88 226 ARG A N 1
ATOM 1757 C CA . ARG A 1 226 ? -17.780 4.022 31.641 1.00 94.88 226 ARG A CA 1
ATOM 1758 C C . ARG A 1 226 ? -17.826 3.770 33.144 1.00 94.88 226 ARG A C 1
ATOM 1760 O O . ARG A 1 226 ? -16.774 3.651 33.772 1.00 94.88 226 ARG A O 1
ATOM 1767 N N . ASP A 1 227 ? -19.033 3.687 33.695 1.00 93.94 227 ASP A N 1
ATOM 1768 C CA . ASP A 1 227 ? -19.289 3.398 35.106 1.00 93.94 227 ASP A CA 1
ATOM 1769 C C . ASP A 1 227 ? -19.429 1.888 35.393 1.00 93.94 227 ASP A C 1
ATOM 1771 O O . ASP A 1 227 ? -19.621 1.490 36.545 1.00 93.94 227 ASP A O 1
ATOM 1775 N N . ASP A 1 228 ? -19.309 1.027 34.372 1.00 96.56 228 ASP A N 1
ATOM 1776 C CA . ASP A 1 228 ? -19.344 -0.426 34.542 1.00 96.56 228 ASP A CA 1
ATOM 1777 C C . ASP A 1 228 ? -18.099 -0.900 35.311 1.00 96.56 228 ASP A C 1
ATOM 1779 O O . ASP A 1 228 ? -16.952 -0.738 34.886 1.00 96.56 228 ASP A O 1
ATOM 1783 N N . VAL A 1 229 ? -18.341 -1.504 36.475 1.00 94.50 229 VAL A N 1
ATOM 1784 C CA . VAL A 1 229 ? -17.295 -1.940 37.409 1.00 94.50 229 VAL A CA 1
ATOM 1785 C C . VAL A 1 229 ? -16.369 -2.987 36.784 1.00 94.50 229 VAL A C 1
ATOM 1787 O O . VAL A 1 229 ? -15.175 -3.009 37.088 1.00 94.50 229 VAL A O 1
ATOM 1790 N N . GLU A 1 230 ? -16.882 -3.869 35.925 1.00 95.25 230 GLU A N 1
ATOM 1791 C CA . GLU A 1 230 ? -16.068 -4.893 35.267 1.00 95.25 230 GLU A CA 1
ATOM 1792 C C . GLU A 1 230 ? -15.113 -4.245 34.261 1.00 95.25 230 GLU A C 1
ATOM 1794 O O . GLU A 1 230 ? -13.915 -4.534 34.290 1.00 95.25 230 GLU A O 1
ATOM 1799 N N . LEU A 1 231 ? -15.608 -3.303 33.451 1.00 95.12 231 LEU A N 1
ATOM 1800 C CA . LEU A 1 231 ? -14.796 -2.564 32.480 1.00 95.12 231 LEU A CA 1
ATOM 1801 C C . LEU A 1 231 ? -13.770 -1.632 33.150 1.00 95.12 231 LEU A C 1
ATOM 1803 O O . LEU A 1 231 ? -12.626 -1.561 32.702 1.00 95.12 231 LEU A O 1
ATOM 1807 N N . GLN A 1 232 ? -14.116 -0.975 34.261 1.00 94.62 232 GLN A N 1
ATOM 1808 C CA . GLN A 1 232 ? -13.164 -0.167 35.041 1.00 94.62 232 GLN A CA 1
ATOM 1809 C C . GLN A 1 232 ? -12.038 -1.013 35.647 1.00 94.62 232 GLN A C 1
ATOM 1811 O O . GLN A 1 232 ? -10.861 -0.632 35.609 1.00 94.62 232 GLN A O 1
ATOM 1816 N N . ASN A 1 233 ? -12.385 -2.181 36.196 1.00 93.75 233 ASN A N 1
ATOM 1817 C CA . ASN A 1 233 ? -11.403 -3.132 36.712 1.00 93.75 233 ASN A CA 1
ATOM 1818 C C . ASN A 1 233 ? -10.495 -3.662 35.599 1.00 93.75 233 ASN A C 1
ATOM 1820 O O . ASN A 1 233 ? -9.303 -3.863 35.833 1.00 93.75 233 ASN A O 1
ATOM 1824 N N . LEU A 1 234 ? -11.044 -3.882 34.403 1.00 92.50 234 LEU A N 1
ATOM 1825 C CA . LEU A 1 234 ? -10.290 -4.310 33.230 1.00 92.50 234 LEU A CA 1
ATOM 1826 C C . LEU A 1 234 ? -9.287 -3.237 32.789 1.00 92.50 234 LEU A C 1
ATOM 1828 O O . LEU A 1 234 ? -8.094 -3.524 32.697 1.00 92.50 234 LEU A O 1
ATOM 1832 N N . ALA A 1 235 ? -9.738 -1.987 32.641 1.00 91.19 235 ALA A N 1
ATOM 1833 C CA . ALA A 1 235 ? -8.882 -0.858 32.278 1.00 91.19 235 ALA A CA 1
ATOM 1834 C C . ALA A 1 235 ? -7.747 -0.639 33.301 1.00 91.19 235 ALA A C 1
ATOM 1836 O O . ALA A 1 235 ? -6.588 -0.431 32.948 1.00 91.19 235 ALA A O 1
ATOM 1837 N N . SER A 1 236 ? -8.041 -0.773 34.593 1.00 88.44 236 SER A N 1
ATOM 1838 C CA . SER A 1 236 ? -7.044 -0.574 35.654 1.00 88.44 236 SER A CA 1
ATOM 1839 C C . SER A 1 236 ? -5.921 -1.623 35.655 1.00 88.44 236 SER A C 1
ATOM 1841 O O . SER A 1 236 ? -4.845 -1.366 36.188 1.00 88.44 236 SER A O 1
ATOM 1843 N N . ARG A 1 237 ? -6.150 -2.809 35.074 1.00 80.56 237 ARG A N 1
ATOM 1844 C CA . ARG A 1 237 ? -5.169 -3.910 35.031 1.00 80.56 237 ARG A CA 1
ATOM 1845 C C . ARG A 1 237 ? -4.190 -3.818 33.860 1.00 80.56 237 ARG A C 1
ATOM 1847 O O . ARG A 1 237 ? -3.095 -4.354 33.974 1.00 80.56 237 ARG A O 1
ATOM 1854 N N . GLY A 1 238 ? -4.573 -3.172 32.758 1.00 63.06 238 GLY A N 1
ATOM 1855 C CA . GLY A 1 238 ? -3.748 -3.078 31.544 1.00 63.06 238 GLY A CA 1
ATOM 1856 C C . GLY A 1 238 ? -2.788 -1.882 31.495 1.00 63.06 238 GLY A C 1
ATOM 1857 O O . GLY A 1 238 ? -1.997 -1.787 30.567 1.00 63.06 238 GLY A O 1
ATOM 1858 N N . GLY A 1 239 ? -2.860 -0.953 32.455 1.00 55.28 239 GLY A N 1
ATOM 1859 C CA . GLY A 1 239 ? -2.073 0.291 32.470 1.00 55.28 239 GLY A CA 1
ATOM 1860 C C . GLY A 1 239 ? -0.763 0.251 33.272 1.00 55.28 239 GLY A C 1
ATOM 1861 O O . GLY A 1 239 ? -0.343 1.304 33.749 1.00 55.28 239 GLY A O 1
ATOM 1862 N N . SER A 1 240 ? -0.168 -0.932 33.496 1.00 41.50 240 SER A N 1
ATOM 1863 C CA . SER A 1 240 ? 1.074 -1.131 34.279 1.00 41.50 240 SER A CA 1
ATOM 1864 C C . SER A 1 240 ? 2.281 -1.467 33.412 1.00 41.50 240 SER A C 1
ATOM 1866 O O . SER A 1 240 ? 2.118 -2.303 32.499 1.00 41.50 240 SER A O 1
#

Radius of gyration: 25.46 Å; Cα contacts (8 Å, |Δi|>4): 461; chains: 1; bounding box: 53×42×73 Å

Nearest PDB structures (foldseek):
  1yqb-assembly1_A  TM=8.602E-01  e=2.014E-04  Homo sapiens
  1wx7-assembly1_A  TM=9.029E-01  e=4.931E-04  Homo sapiens
  5jne-assembly1_A  TM=8.619E-01  e=7.921E-04  Saccharomyces cerevisiae S288C
  3uqb-assembly1_A  TM=8.529E-01  e=9.277E-04  Saccharomyces cerevisiae S288C
  4hwi-assembly1_B  TM=4.587E-01  e=4.088E-06  Arabidopsis thaliana

InterPro domains:
  IPR000626 Ubiquitin-like domain [PS50053] (1-59)
  IPR025197 Domain of unknown function DUF4116 [PF13475] (103-150)
  IPR025197 Domain of unknown function DUF4116 [PF13475] (153-199)
  IPR029071 Ubiquitin-like domain superfamily [SSF54236] (1-59)

Secondary structure (DSSP, 8-state):
-EEEEEEEETTEEEEEEEETT-BHHHHHHHHHHHHT--GGGEEEEETTEEPPTTSBHHHH-SSSEEEEEEEEPPHHHHHHHHHHHH-TT-GGGGG--HHHHT-HHHHHHHHTT-GGGGGGS-HHHHT-HHHHHHHHHH-GGGGGGS-HHHHH-HHHHHHHHHH-GGGGGGS-HHHHT-HHHHHHHHHH-GGGGGGS-HHHHT-HHHHHHHHHH-GGGGGGS-HHHHT-HHHHHHHHHH--

Mean predicted aligned error: 5.81 Å

Organism: NCBI:txid2562237

Solvent-accessible surface area (backbone atoms only — not comparable to full-atom values): 12429 Å² total; per-residue (Å²): 104,70,26,41,40,34,39,41,36,93,96,45,73,49,76,49,78,44,50,37,78,42,29,42,49,55,51,30,49,56,48,18,75,75,67,77,44,61,37,76,25,53,45,43,19,55,83,93,42,76,61,54,48,85,43,34,51,41,80,77,40,97,58,58,66,45,74,30,43,40,46,77,50,57,69,67,63,28,52,51,45,49,49,41,72,74,40,58,77,35,65,71,45,74,74,45,55,71,70,54,26,58,28,65,68,48,45,44,60,26,11,66,64,26,7,59,36,41,68,48,35,29,69,74,50,25,55,30,67,68,49,44,50,42,8,35,72,61,30,50,74,23,55,78,47,41,29,73,68,46,32,61,33,64,69,57,39,50,56,38,13,66,71,32,8,63,48,46,69,62,39,41,71,74,50,25,63,28,65,69,52,40,50,45,10,13,63,60,29,7,68,22,42,66,48,33,32,73,69,51,25,62,32,63,73,55,44,47,45,9,20,75,62,26,31,72,26,43,80,46,32,38,73,77,58,52,70,29,67,68,56,48,54,48,21,68,66,66,76,118